Protein AF-A0A059WJD8-F1 (afdb_monomer_lite)

Sequence (248 aa):
MARFRFSLVVLVLVVGGIGLTWGYAYGSELRTDFDSRGTEISLDYTVGTNPTTCATTDTINVPPGTSVTYCYTVTNNTAMTLAMHTLTDSAEGPLFNDMRYALAPGTSFTYSTTTTLLTTTISTAQWDVLIPLTYQIFTDTCTTFPDVSTTGTPLNLSDDGSATVTLPFDFPFYDIETNLIRVNNNGTILLGDALTNVPAENTELPTAAFDHAILPFWDDLDDETGNVYIGTYTYTLAGGIPDSLFAP

Secondary structure (DSSP, 8-state):
-----EEEEEEEEEESSS--EEEEE----------TTSTTEEEEEEEES-SSS--S-S-----TTEEEEEEEEEEE-SSS-EEEEEEEETTTEEEEEEEEEEE-TT-EEEEEEEEEESS-----EEEEEE-------------S----TTTSEE----TT-EEEEEEEEEEEETTEEEEEEEEETTTEEEES---S---SS--PSS-TT-SSEE-TT-S---SSSEEEEEEEEEE--SS-S-GGGS--

pLDDT: mean 71.69, std 21.79, range [21.53, 97.38]

Structure (mmCIF, N/CA/C/O backbone):
data_AF-A0A059WJD8-F1
#
_entry.id   AF-A0A059WJD8-F1
#
loop_
_atom_site.group_PDB
_atom_site.id
_atom_site.type_symbol
_atom_site.label_atom_id
_atom_site.label_alt_id
_atom_site.label_comp_id
_atom_site.label_asym_id
_atom_site.label_entity_id
_atom_site.label_seq_id
_atom_site.pdbx_PDB_ins_code
_atom_site.Cartn_x
_atom_site.Cartn_y
_atom_site.Cartn_z
_atom_site.occupancy
_atom_site.B_iso_or_equiv
_atom_site.auth_seq_id
_atom_site.auth_comp_id
_atom_site.auth_asym_id
_atom_site.auth_atom_id
_atom_site.pdbx_PDB_model_num
ATOM 1 N N . MET A 1 1 ? -17.758 -4.828 -16.058 1.00 24.33 1 MET A N 1
ATOM 2 C CA . MET A 1 1 ? -16.665 -5.190 -16.987 1.00 24.33 1 MET A CA 1
ATOM 3 C C . MET A 1 1 ? -15.684 -4.024 -17.018 1.00 24.33 1 MET A C 1
ATOM 5 O O . MET A 1 1 ? -15.893 -3.076 -17.767 1.00 24.33 1 MET A O 1
ATOM 9 N N . ALA A 1 2 ? -14.700 -4.023 -16.118 1.00 22.69 2 ALA A N 1
ATOM 10 C CA . ALA A 1 2 ? -13.676 -2.983 -16.077 1.00 22.69 2 ALA A CA 1
ATOM 11 C C . ALA A 1 2 ? -12.666 -3.245 -17.205 1.00 22.69 2 ALA A C 1
ATOM 13 O O . ALA A 1 2 ? -12.166 -4.357 -17.352 1.00 22.69 2 ALA A O 1
ATOM 14 N N . ARG A 1 3 ? -12.432 -2.245 -18.058 1.00 24.31 3 ARG A N 1
ATOM 15 C CA . ARG A 1 3 ? -11.382 -2.281 -19.081 1.00 24.31 3 ARG A CA 1
ATOM 16 C C . ARG A 1 3 ? -10.163 -1.586 -18.489 1.00 24.31 3 ARG A C 1
ATOM 18 O O . ARG A 1 3 ? -10.179 -0.365 -18.375 1.00 24.31 3 ARG A O 1
ATOM 25 N N . PHE A 1 4 ? -9.140 -2.345 -18.119 1.00 31.25 4 PHE A N 1
ATOM 26 C CA . PHE A 1 4 ? -7.874 -1.785 -17.656 1.00 31.25 4 PHE A CA 1
ATOM 27 C C . PHE A 1 4 ? -6.996 -1.464 -18.871 1.00 31.25 4 PHE A C 1
ATOM 29 O O . PHE A 1 4 ? -6.817 -2.301 -19.757 1.00 31.25 4 PHE A O 1
ATOM 36 N N . ARG A 1 5 ? -6.518 -0.220 -18.957 1.00 31.56 5 ARG A N 1
ATOM 37 C CA . ARG A 1 5 ? -5.515 0.210 -19.937 1.00 31.56 5 ARG A CA 1
ATOM 38 C C . ARG A 1 5 ? -4.178 0.256 -19.213 1.00 31.56 5 ARG A C 1
ATOM 40 O O . ARG A 1 5 ? -4.075 0.956 -18.215 1.00 31.56 5 ARG A O 1
ATOM 47 N N . PHE A 1 6 ? -3.194 -0.473 -19.722 1.00 39.44 6 PHE A N 1
ATOM 48 C CA . PHE A 1 6 ? -1.825 -0.429 -19.222 1.00 39.44 6 PHE A CA 1
ATOM 49 C C . PHE A 1 6 ? -0.971 0.378 -20.200 1.00 39.44 6 PHE A C 1
ATOM 51 O O . PHE A 1 6 ? -1.097 0.217 -21.418 1.00 39.44 6 PHE A O 1
ATOM 58 N N . SER A 1 7 ? -0.115 1.242 -19.664 1.00 39.53 7 SER A N 1
ATOM 59 C CA . SER A 1 7 ? 0.867 1.998 -20.438 1.00 39.53 7 SER A CA 1
ATOM 60 C C . SER A 1 7 ? 2.251 1.414 -20.152 1.00 39.53 7 SER A C 1
ATOM 62 O O . SER A 1 7 ? 2.674 1.385 -19.000 1.00 39.53 7 SER A O 1
ATOM 64 N N . LEU A 1 8 ? 2.935 0.907 -21.184 1.00 46.75 8 LEU A N 1
ATOM 65 C CA . LEU A 1 8 ? 4.252 0.273 -21.065 1.00 46.75 8 LEU A CA 1
ATOM 66 C C . LEU A 1 8 ? 5.338 1.187 -21.646 1.00 46.75 8 LEU A C 1
ATOM 68 O O . LEU A 1 8 ? 5.199 1.691 -22.767 1.00 46.75 8 LEU A O 1
ATOM 72 N N . VAL A 1 9 ? 6.442 1.343 -20.913 1.00 48.38 9 VAL A N 1
ATOM 73 C CA . VAL A 1 9 ? 7.681 1.942 -21.427 1.00 48.38 9 VAL A CA 1
ATOM 74 C C . VAL A 1 9 ? 8.622 0.805 -21.817 1.00 48.38 9 VAL A C 1
ATOM 76 O O . VAL A 1 9 ? 8.991 -0.019 -20.983 1.00 48.38 9 VAL A O 1
ATOM 79 N N . VAL A 1 10 ? 8.993 0.735 -23.097 1.00 50.34 10 VAL A N 1
ATOM 80 C CA . VAL A 1 10 ? 9.950 -0.261 -23.591 1.00 50.34 10 VAL A CA 1
ATOM 81 C C . VAL A 1 10 ? 11.268 0.439 -23.874 1.00 50.34 10 VAL A C 1
ATOM 83 O O . VAL A 1 10 ? 11.329 1.378 -24.672 1.00 50.34 10 VAL A O 1
ATOM 86 N N . LEU A 1 11 ? 12.320 -0.047 -23.224 1.00 50.16 11 LEU A N 1
ATOM 87 C CA . LEU A 1 11 ? 13.690 0.365 -23.474 1.00 50.16 11 LEU A CA 1
ATOM 88 C C . LEU A 1 11 ? 14.375 -0.721 -24.305 1.00 50.16 11 LEU A C 1
ATOM 90 O O . LEU A 1 11 ? 14.270 -1.906 -23.995 1.00 50.16 11 LEU A O 1
ATOM 94 N N . VAL A 1 12 ? 15.072 -0.333 -25.368 1.00 49.56 12 VAL A N 1
ATOM 95 C CA . VAL A 1 12 ? 16.004 -1.239 -26.050 1.00 49.56 12 VAL A CA 1
ATOM 96 C C . VAL A 1 12 ? 17.350 -0.565 -26.110 1.00 49.56 12 VAL A C 1
ATOM 98 O O . VAL A 1 12 ? 17.487 0.532 -26.650 1.00 49.56 12 VAL A O 1
ATOM 101 N N . LEU A 1 13 ? 18.339 -1.250 -25.557 1.00 47.34 13 LEU A N 1
ATOM 102 C CA . LEU A 1 13 ? 19.733 -0.911 -25.723 1.00 47.34 13 LEU A CA 1
ATOM 103 C C . LEU A 1 13 ? 20.285 -1.753 -26.873 1.00 47.34 13 LEU A C 1
ATOM 105 O O . LEU A 1 13 ? 20.106 -2.968 -26.915 1.00 47.34 13 LEU A O 1
ATOM 109 N N . VAL A 1 14 ? 20.962 -1.115 -27.819 1.00 46.50 14 VAL A N 1
ATOM 110 C CA . VAL A 1 14 ? 21.735 -1.842 -28.828 1.00 46.50 14 VAL A CA 1
ATOM 111 C C . VAL A 1 14 ? 23.201 -1.594 -28.547 1.00 46.50 14 VAL A C 1
ATOM 113 O O . VAL A 1 14 ? 23.677 -0.503 -28.841 1.00 46.50 14 VAL A O 1
ATOM 116 N N . VAL A 1 15 ? 23.904 -2.601 -28.021 1.00 40.25 15 VAL A N 1
ATOM 117 C CA . VAL A 1 15 ? 25.369 -2.595 -27.899 1.00 40.25 15 VAL A CA 1
ATOM 118 C C . VAL A 1 15 ? 25.963 -3.276 -29.137 1.00 40.25 15 VAL A C 1
ATOM 120 O O . VAL A 1 15 ? 25.619 -4.406 -29.497 1.00 40.25 15 VAL A O 1
ATOM 123 N N . GLY A 1 16 ? 26.809 -2.563 -29.869 1.00 35.81 16 GLY A N 1
ATOM 124 C CA . GLY A 1 16 ? 27.314 -2.974 -31.172 1.00 35.81 16 GLY A CA 1
ATOM 125 C C . GLY A 1 16 ? 28.555 -3.860 -31.094 1.00 35.81 16 GLY A C 1
ATOM 126 O O . GLY A 1 16 ? 29.656 -3.384 -31.306 1.00 35.81 16 GLY A O 1
ATOM 127 N N . GLY A 1 17 ? 28.402 -5.177 -30.950 1.00 36.72 17 GLY A N 1
ATOM 128 C CA . GLY A 1 17 ? 29.530 -6.085 -31.220 1.00 36.72 17 GLY A CA 1
ATOM 129 C C . GLY A 1 17 ? 29.311 -7.547 -30.868 1.00 36.72 17 GLY A C 1
ATOM 130 O O . GLY A 1 17 ? 29.814 -8.423 -31.570 1.00 36.72 17 GLY A O 1
ATOM 131 N N . ILE A 1 18 ? 28.508 -7.827 -29.842 1.00 35.66 18 ILE A N 1
ATOM 132 C CA . ILE A 1 18 ? 28.172 -9.191 -29.413 1.00 35.66 18 ILE A CA 1
ATOM 133 C C . ILE A 1 18 ? 26.729 -9.273 -28.884 1.00 35.66 18 ILE A C 1
ATOM 135 O O . ILE A 1 18 ? 26.480 -9.719 -27.774 1.00 35.66 18 ILE A O 1
ATOM 139 N N . GLY A 1 19 ? 25.759 -8.897 -29.721 1.00 44.53 19 GLY A N 1
ATOM 140 C CA . GLY A 1 19 ? 24.342 -9.212 -29.503 1.00 44.53 19 GLY A CA 1
ATOM 141 C C . GLY A 1 19 ? 23.492 -8.076 -28.931 1.00 44.53 19 GLY A C 1
ATOM 142 O O . GLY A 1 19 ? 23.960 -7.214 -28.200 1.00 44.53 19 GLY A O 1
ATOM 143 N N . LEU A 1 20 ? 22.212 -8.096 -29.307 1.00 42.75 20 LEU A N 1
ATOM 144 C CA . LEU A 1 20 ? 21.168 -7.230 -28.763 1.00 42.75 20 LEU A CA 1
ATOM 145 C C . LEU A 1 20 ? 20.909 -7.629 -27.303 1.00 42.75 20 LEU A C 1
ATOM 147 O O . LEU A 1 20 ? 20.592 -8.793 -27.041 1.00 42.75 20 LEU A O 1
ATOM 151 N N . THR A 1 21 ? 21.029 -6.686 -26.371 1.00 49.19 21 THR A N 1
ATOM 152 C CA . THR A 1 21 ? 20.652 -6.861 -24.964 1.00 49.19 21 THR A CA 1
ATOM 153 C C . THR A 1 21 ? 19.318 -6.151 -24.719 1.00 49.19 21 THR A C 1
ATOM 155 O O . THR A 1 21 ? 19.137 -4.981 -25.037 1.00 49.19 21 THR A O 1
ATOM 158 N N . TRP A 1 22 ? 18.327 -6.886 -24.214 1.00 43.78 22 TRP A N 1
ATOM 159 C CA . TRP A 1 22 ? 16.943 -6.411 -24.100 1.00 43.78 22 TRP A CA 1
ATOM 160 C C . TRP A 1 22 ? 16.510 -6.373 -22.656 1.00 43.78 22 TRP A C 1
ATOM 162 O O . TRP A 1 22 ? 16.683 -7.389 -21.984 1.00 43.78 22 TRP A O 1
ATOM 172 N N . GLY A 1 23 ? 15.771 -5.339 -22.249 1.00 39.56 23 GLY A N 1
ATOM 173 C CA . GLY A 1 23 ? 14.873 -5.482 -21.107 1.00 39.56 23 GLY A CA 1
ATOM 174 C C . GLY A 1 23 ? 13.943 -4.328 -20.862 1.00 39.56 23 GLY A C 1
ATOM 175 O O . GLY A 1 23 ? 13.932 -3.310 -21.542 1.00 39.56 23 GLY A O 1
ATOM 176 N N . TYR A 1 24 ? 13.064 -4.592 -19.915 1.00 42.84 24 TYR A N 1
ATOM 177 C CA . TYR A 1 24 ? 11.770 -3.959 -19.842 1.00 42.84 24 TYR A CA 1
ATOM 178 C C . TYR A 1 24 ? 11.540 -3.385 -18.455 1.00 42.84 24 TYR A C 1
ATOM 180 O O . TYR A 1 24 ? 11.982 -3.917 -17.438 1.00 42.84 24 TYR A O 1
ATOM 188 N N . ALA A 1 25 ? 10.780 -2.303 -18.449 1.00 39.06 25 ALA A N 1
ATOM 189 C CA . ALA A 1 25 ? 10.243 -1.674 -17.269 1.00 39.06 25 ALA A CA 1
ATOM 190 C C . ALA A 1 25 ? 8.718 -1.740 -17.387 1.00 39.06 25 ALA A C 1
ATOM 192 O O . ALA A 1 25 ? 8.116 -0.967 -18.132 1.00 39.06 25 ALA A O 1
ATOM 193 N N . TYR A 1 26 ? 8.081 -2.685 -16.695 1.00 40.66 26 TYR A N 1
ATOM 194 C CA . TYR A 1 26 ? 6.635 -2.629 -16.494 1.00 40.66 26 TYR A CA 1
ATOM 195 C C . TYR A 1 26 ? 6.347 -1.920 -15.169 1.00 40.66 26 TYR A C 1
ATOM 197 O O . TYR A 1 26 ? 6.837 -2.321 -14.118 1.00 40.66 26 TYR A O 1
ATOM 205 N N . GLY A 1 27 ? 5.551 -0.853 -15.218 1.00 33.81 27 GLY A N 1
ATOM 206 C CA . GLY A 1 27 ? 4.842 -0.352 -14.045 1.00 33.81 27 GLY A CA 1
ATOM 207 C C . GLY A 1 27 ? 3.512 -1.080 -13.971 1.00 33.81 27 GLY A C 1
ATOM 208 O O . GLY A 1 27 ? 2.601 -0.776 -14.739 1.00 33.81 27 GLY A O 1
ATOM 209 N N . SER A 1 28 ? 3.411 -2.085 -13.107 1.00 35.00 28 SER A N 1
ATOM 210 C CA . SER A 1 28 ? 2.127 -2.679 -12.744 1.00 35.00 28 SER A CA 1
ATOM 211 C C . SER A 1 28 ? 1.803 -2.264 -11.320 1.00 35.00 28 SER A C 1
ATOM 213 O O . SER A 1 28 ? 2.138 -2.958 -10.363 1.00 35.00 28 SER A O 1
ATOM 215 N N . GLU A 1 29 ? 1.141 -1.127 -11.180 1.00 36.12 29 GLU A N 1
ATOM 216 C CA . GLU A 1 29 ? 0.441 -0.812 -9.947 1.00 36.12 29 GLU A CA 1
ATOM 217 C C . GLU A 1 29 ? -0.874 -1.599 -9.948 1.00 36.12 29 GLU A C 1
ATOM 219 O O . GLU A 1 29 ? -1.866 -1.191 -10.555 1.00 36.12 29 GLU A O 1
ATOM 224 N N . LEU A 1 30 ? -0.903 -2.730 -9.240 1.00 33.09 30 LEU A N 1
ATOM 225 C CA . LEU A 1 30 ? -2.134 -3.149 -8.572 1.00 33.09 30 LEU A CA 1
ATOM 226 C C . LEU A 1 30 ? -2.317 -2.221 -7.372 1.00 33.09 30 LEU A C 1
ATOM 228 O O . LEU A 1 30 ? -2.137 -2.619 -6.225 1.00 33.09 30 LEU A O 1
ATOM 232 N N . ARG A 1 31 ? -2.679 -0.964 -7.636 1.00 32.34 31 ARG A N 1
ATOM 233 C CA . ARG A 1 31 ? -3.302 -0.143 -6.610 1.00 32.34 31 ARG A CA 1
ATOM 234 C C . ARG A 1 31 ? -4.759 -0.559 -6.547 1.00 32.34 31 ARG A C 1
ATOM 236 O O . ARG A 1 31 ? -5.647 0.077 -7.110 1.00 32.34 31 ARG A O 1
ATOM 243 N N . THR A 1 32 ? -4.999 -1.687 -5.890 1.00 35.59 32 THR A N 1
ATOM 244 C CA . THR A 1 32 ? -6.275 -1.856 -5.214 1.00 35.59 32 THR A CA 1
ATOM 245 C C . THR A 1 32 ? -6.242 -0.824 -4.097 1.00 35.59 32 THR A C 1
ATOM 247 O O . THR A 1 32 ? -5.671 -1.073 -3.037 1.00 35.59 32 THR A O 1
ATOM 250 N N . ASP A 1 33 ? -6.776 0.376 -4.355 1.00 32.78 33 ASP A N 1
ATOM 251 C CA . ASP A 1 33 ? -7.356 1.162 -3.270 1.00 32.78 33 ASP A CA 1
ATOM 252 C C . ASP A 1 33 ? -8.303 0.170 -2.587 1.00 32.78 33 ASP A C 1
ATOM 254 O O . ASP A 1 33 ? -9.344 -0.187 -3.147 1.00 32.78 33 ASP A O 1
ATOM 258 N N . PHE A 1 34 ? -7.867 -0.389 -1.456 1.00 42.09 34 PHE A N 1
ATOM 259 C CA . PHE A 1 34 ? -8.660 -1.289 -0.636 1.00 42.09 34 PHE A CA 1
ATOM 260 C C . PHE A 1 34 ? -9.745 -0.419 -0.004 1.00 42.09 34 PHE A C 1
ATOM 262 O O . PHE A 1 34 ? -9.689 -0.048 1.164 1.00 42.09 34 PHE A O 1
ATOM 269 N N . ASP A 1 35 ? -10.720 -0.014 -0.817 1.00 36.62 35 ASP A N 1
ATOM 270 C CA . ASP A 1 35 ? -11.940 0.579 -0.320 1.00 36.62 35 ASP A CA 1
ATOM 271 C C . ASP A 1 35 ? -12.566 -0.484 0.578 1.00 36.62 35 ASP A C 1
ATOM 273 O O . ASP A 1 35 ? -12.977 -1.552 0.123 1.00 36.62 35 ASP A O 1
ATOM 277 N N . SER A 1 36 ? -12.633 -0.176 1.871 1.00 39.06 36 SER A N 1
ATOM 278 C CA . SER A 1 36 ? -13.325 -0.944 2.912 1.00 39.06 36 SER A CA 1
ATOM 279 C C . SER A 1 36 ? -14.812 -1.217 2.607 1.00 39.06 36 SER A C 1
ATOM 281 O O . SER A 1 36 ? -15.513 -1.826 3.415 1.00 39.06 36 SER A O 1
ATOM 283 N N . ARG A 1 37 ? -15.309 -0.784 1.439 1.00 38.38 37 ARG A N 1
ATOM 284 C CA . ARG A 1 37 ? -16.644 -1.041 0.887 1.00 38.38 37 ARG A CA 1
ATOM 285 C C . ARG A 1 37 ? -16.658 -2.010 -0.309 1.00 38.38 37 ARG A C 1
ATOM 287 O O . ARG A 1 37 ? -17.736 -2.273 -0.843 1.00 38.38 37 ARG A O 1
ATOM 294 N N . GLY A 1 38 ? -15.504 -2.530 -0.738 1.00 41.94 38 GLY A N 1
ATOM 295 C CA . GLY A 1 38 ? -15.346 -3.494 -1.833 1.00 41.94 38 GLY A CA 1
ATOM 296 C C . GLY A 1 38 ? -15.377 -4.957 -1.376 1.00 41.94 38 GLY A C 1
ATOM 297 O O . GLY A 1 38 ? -15.003 -5.288 -0.260 1.00 41.94 38 GLY A O 1
ATOM 298 N N . THR A 1 39 ? -15.794 -5.864 -2.260 1.00 51.09 39 THR A N 1
ATOM 299 C CA . THR A 1 39 ? -15.966 -7.316 -2.029 1.00 51.09 39 THR A CA 1
ATOM 300 C C . THR A 1 39 ? -14.685 -8.102 -1.690 1.00 51.09 39 THR A C 1
ATOM 302 O O . THR A 1 39 ? -14.748 -9.316 -1.532 1.00 51.09 39 THR A O 1
ATOM 305 N N . GLU A 1 40 ? -13.529 -7.448 -1.586 1.00 66.31 40 GLU A N 1
ATOM 306 C CA . GLU A 1 40 ? -12.203 -8.077 -1.466 1.00 66.31 40 GLU A CA 1
ATOM 307 C C . GLU A 1 40 ? -11.757 -8.267 -0.007 1.00 66.31 40 GLU A C 1
ATOM 309 O O . GLU A 1 40 ? -11.183 -9.297 0.349 1.00 66.31 40 GLU A O 1
ATOM 314 N N . ILE A 1 41 ? -12.100 -7.329 0.875 1.00 75.88 41 ILE A N 1
ATOM 315 C CA . ILE A 1 41 ? -11.969 -7.461 2.330 1.00 75.88 41 ILE A CA 1
ATOM 316 C C . ILE A 1 41 ? -13.246 -6.950 2.982 1.00 75.88 41 ILE A C 1
ATOM 318 O O . ILE A 1 41 ? -13.900 -6.055 2.459 1.00 75.88 41 ILE A O 1
ATOM 322 N N . SER A 1 42 ? -13.612 -7.496 4.135 1.00 85.38 42 SER A N 1
ATOM 323 C CA . SER A 1 42 ? -14.743 -6.973 4.904 1.00 85.38 42 SER A CA 1
ATOM 324 C C . SER A 1 42 ? -14.332 -6.689 6.335 1.00 85.38 42 SER A C 1
ATOM 326 O O . SER A 1 42 ? -13.705 -7.535 6.975 1.00 85.38 42 SER A O 1
ATOM 328 N N . LEU A 1 43 ? -14.719 -5.518 6.832 1.00 88.81 43 LEU A N 1
ATOM 329 C CA . LEU A 1 43 ? -14.521 -5.104 8.212 1.00 88.81 43 LEU A CA 1
ATOM 330 C C . LEU A 1 43 ? -15.864 -5.126 8.944 1.00 88.81 43 LEU A C 1
ATOM 332 O O . LEU A 1 43 ? -16.774 -4.378 8.592 1.00 88.81 43 LEU A O 1
ATOM 336 N N . ASP A 1 44 ? -15.968 -5.968 9.968 1.00 91.12 44 ASP A N 1
ATOM 337 C CA . ASP A 1 44 ? -17.045 -5.907 10.952 1.00 91.12 44 ASP A CA 1
ATOM 338 C C . ASP A 1 44 ? -16.566 -5.105 12.166 1.00 91.12 44 ASP A C 1
ATOM 340 O O . ASP A 1 44 ? -15.540 -5.433 12.774 1.00 91.12 44 ASP A O 1
ATOM 344 N N . TYR A 1 45 ? -17.280 -4.023 12.479 1.00 92.38 45 TYR A N 1
ATOM 345 C CA . TYR A 1 45 ? -16.914 -3.069 13.521 1.00 92.38 45 TYR A CA 1
ATOM 346 C C . TYR A 1 45 ? -18.047 -2.924 14.535 1.00 92.38 45 TYR A C 1
ATOM 348 O O . TYR A 1 45 ? -19.130 -2.438 14.210 1.00 92.38 45 TYR A O 1
ATOM 356 N N . THR A 1 46 ? -17.798 -3.361 15.769 1.00 96.75 46 THR A N 1
ATOM 357 C CA . THR A 1 46 ? -18.822 -3.436 16.816 1.00 96.75 46 THR A CA 1
ATOM 358 C C . THR A 1 46 ? -18.366 -2.791 18.115 1.00 96.75 46 THR A C 1
ATOM 360 O O . THR A 1 46 ? -17.175 -2.672 18.410 1.00 96.75 46 THR A O 1
ATOM 363 N N . VAL A 1 47 ? -19.344 -2.390 18.925 1.00 97.25 47 VAL A N 1
ATOM 364 C CA . VAL A 1 47 ? -19.146 -1.788 20.240 1.00 97.25 47 VAL A CA 1
ATOM 365 C C . VAL A 1 47 ? -20.048 -2.454 21.276 1.00 97.25 47 VAL A C 1
ATOM 367 O O . VAL A 1 47 ? -21.230 -2.712 21.041 1.00 97.25 47 VAL A O 1
ATOM 370 N N . GLY A 1 48 ? -19.484 -2.734 22.450 1.00 97.38 48 GLY A N 1
ATOM 371 C CA . GLY A 1 48 ? -20.186 -3.322 23.588 1.00 97.38 48 GLY A CA 1
ATOM 372 C C . GLY A 1 48 ? -19.537 -2.969 24.919 1.00 97.38 48 GLY A C 1
ATOM 373 O O . GLY A 1 48 ? -18.710 -2.071 25.003 1.00 97.38 48 GLY A O 1
ATOM 374 N N . THR A 1 49 ? -19.914 -3.680 25.979 1.00 96.94 49 THR A N 1
ATOM 375 C CA . THR A 1 49 ? -19.361 -3.489 27.336 1.00 96.94 49 THR A CA 1
ATOM 376 C C . THR A 1 49 ? -18.633 -4.723 27.872 1.00 96.94 49 THR A C 1
ATOM 378 O O . THR A 1 49 ? -18.134 -4.699 28.996 1.00 96.94 49 THR A O 1
ATOM 381 N N . ASN A 1 50 ? -18.574 -5.814 27.097 1.00 96.38 50 ASN A N 1
ATOM 382 C CA . ASN A 1 50 ? -17.831 -7.013 27.468 1.00 96.38 50 ASN A CA 1
ATOM 383 C C . ASN A 1 50 ? -16.420 -6.973 26.848 1.00 96.38 50 ASN A C 1
ATOM 385 O O . ASN A 1 50 ? -16.314 -7.011 25.624 1.00 96.38 50 ASN A O 1
ATOM 389 N N . PRO A 1 51 ? -15.346 -6.968 27.658 1.00 94.38 51 PRO A N 1
ATOM 390 C CA . PRO A 1 51 ? -13.980 -6.897 27.149 1.00 94.38 51 PRO A CA 1
ATOM 391 C C . PRO A 1 51 ? -13.446 -8.214 26.571 1.00 94.38 51 PRO A C 1
ATOM 393 O O . PRO A 1 51 ? -12.369 -8.214 25.985 1.00 94.38 51 PRO A O 1
ATOM 396 N N . THR A 1 52 ? -14.134 -9.347 26.759 1.00 93.06 52 THR A N 1
ATOM 397 C CA . THR A 1 52 ? -13.643 -10.669 26.319 1.00 93.06 52 THR A CA 1
ATOM 398 C C . THR A 1 52 ? -14.406 -11.253 25.140 1.00 93.06 52 THR A C 1
ATOM 400 O O . THR A 1 52 ? -13.964 -12.241 24.556 1.00 93.06 52 THR A O 1
ATOM 403 N N . THR A 1 53 ? -15.547 -10.669 24.778 1.00 94.06 53 THR A N 1
ATOM 404 C CA . THR A 1 53 ? -16.364 -11.129 23.653 1.00 94.06 53 THR A CA 1
ATOM 405 C C . THR A 1 53 ? -16.847 -9.937 22.856 1.00 94.06 53 THR A C 1
ATOM 407 O O . THR A 1 53 ? -17.482 -9.045 23.422 1.00 94.06 53 THR A O 1
ATOM 410 N N . CYS A 1 54 ? -16.616 -9.961 21.547 1.00 96.69 54 CYS A N 1
ATOM 411 C CA . CYS A 1 54 ? -17.126 -8.926 20.666 1.00 96.69 54 CYS A CA 1
ATOM 412 C C . CYS A 1 54 ? -18.649 -8.863 20.699 1.00 96.69 54 CYS A C 1
ATOM 414 O O . CYS A 1 54 ? -19.338 -9.884 20.783 1.00 96.69 54 CYS A O 1
ATOM 416 N N . ALA A 1 55 ? -19.157 -7.637 20.672 1.00 95.81 55 ALA A N 1
ATOM 417 C CA . ALA A 1 55 ? -20.578 -7.395 20.555 1.00 95.81 55 ALA A CA 1
ATOM 418 C C . ALA A 1 55 ? -21.058 -7.703 19.132 1.00 95.81 55 ALA A C 1
ATOM 420 O O . ALA A 1 55 ? -20.271 -7.935 18.222 1.00 95.81 55 ALA A O 1
ATOM 421 N N . THR A 1 56 ? -22.373 -7.674 18.950 1.00 95.12 56 THR A N 1
ATOM 422 C CA . THR A 1 56 ? -23.021 -7.721 17.631 1.00 95.12 56 THR A CA 1
ATOM 423 C C . THR A 1 56 ? -23.677 -6.388 17.268 1.00 95.12 56 THR A C 1
ATOM 425 O O . THR A 1 56 ? -24.393 -6.293 16.276 1.00 95.12 56 THR A O 1
ATOM 428 N N . THR A 1 57 ? -23.497 -5.372 18.112 1.00 92.31 57 THR A N 1
ATOM 429 C CA . THR A 1 57 ? -24.071 -4.033 17.972 1.00 92.31 57 THR A CA 1
ATOM 430 C C . THR A 1 57 ? -23.018 -3.054 17.482 1.00 92.31 57 THR A C 1
ATOM 432 O O . THR A 1 57 ? -21.888 -3.084 17.955 1.00 92.31 57 THR A O 1
ATOM 435 N N . ASP A 1 58 ? -23.407 -2.137 16.607 1.00 90.56 58 ASP A N 1
ATOM 436 C CA . ASP A 1 58 ? -22.602 -0.988 16.166 1.00 90.56 58 ASP A CA 1
ATOM 437 C C . ASP A 1 58 ? -22.903 0.288 16.980 1.00 90.56 58 ASP A C 1
ATOM 439 O O . ASP A 1 58 ? -22.207 1.294 16.875 1.00 90.56 58 ASP A O 1
ATOM 443 N N . THR A 1 59 ? -23.936 0.240 17.828 1.00 92.62 59 THR A N 1
ATOM 444 C CA . THR A 1 59 ? -24.400 1.355 18.652 1.00 92.62 59 THR A CA 1
ATOM 445 C C . THR A 1 59 ? -24.832 0.853 20.025 1.00 92.62 59 THR A C 1
ATOM 447 O O . THR A 1 59 ? -25.624 -0.084 20.138 1.00 92.62 59 THR A O 1
ATOM 450 N N . ILE A 1 60 ? -24.378 1.524 21.084 1.00 93.69 60 ILE A N 1
ATOM 451 C CA . ILE A 1 60 ? -24.828 1.286 22.461 1.00 93.69 60 ILE A CA 1
ATOM 452 C C . ILE A 1 60 ? -25.151 2.608 23.161 1.00 93.69 60 ILE A C 1
ATOM 454 O O . ILE A 1 60 ? -24.586 3.651 22.841 1.00 93.69 60 ILE A O 1
ATOM 458 N N . ASN A 1 61 ? -26.047 2.560 24.148 1.00 96.88 61 ASN A N 1
ATOM 459 C CA . ASN A 1 61 ? -26.331 3.685 25.036 1.00 96.88 61 ASN A CA 1
ATOM 460 C C . ASN A 1 61 ? -25.956 3.302 26.471 1.00 96.88 61 ASN A C 1
ATOM 462 O O . ASN A 1 61 ? -26.530 2.368 27.032 1.00 96.88 61 ASN A O 1
ATOM 466 N N . VAL A 1 62 ? -24.995 4.016 27.054 1.00 95.31 62 VAL A N 1
ATOM 467 C CA . VAL A 1 62 ? -24.433 3.731 28.381 1.00 95.31 62 VAL A CA 1
ATOM 468 C C . VAL A 1 62 ? -24.208 5.030 29.168 1.00 95.31 62 VAL A C 1
ATOM 470 O O . VAL A 1 62 ? -24.022 6.083 28.555 1.00 95.31 62 VAL A O 1
ATOM 473 N N . PRO A 1 63 ? -24.224 5.004 30.515 1.00 95.94 63 PRO A N 1
ATOM 474 C CA . PRO A 1 63 ? -23.907 6.184 31.319 1.00 95.94 63 PRO A CA 1
ATOM 475 C C . PRO A 1 63 ? -22.482 6.714 31.060 1.00 95.94 63 PRO A C 1
ATOM 477 O O . PRO A 1 63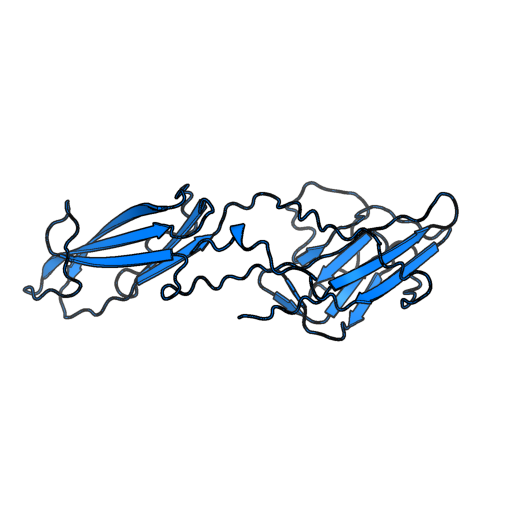 ? -21.577 5.912 30.812 1.00 95.94 63 PRO A O 1
ATOM 480 N N . PRO A 1 64 ? -22.238 8.031 31.192 1.00 95.62 64 PRO A N 1
ATOM 481 C CA . PRO A 1 64 ? -20.887 8.591 31.172 1.00 95.62 64 PRO A CA 1
ATOM 482 C C . PRO A 1 64 ? -19.960 7.908 32.183 1.00 95.62 64 PRO A C 1
ATOM 484 O O . PRO A 1 64 ? -20.352 7.658 33.323 1.00 95.62 64 PRO A O 1
ATOM 487 N N . GLY A 1 65 ? -18.726 7.629 31.773 1.00 94.12 65 GLY A N 1
ATOM 488 C CA . GLY A 1 65 ? -17.747 6.895 32.575 1.00 94.12 65 GLY A CA 1
ATOM 489 C C . GLY A 1 65 ? -17.845 5.374 32.444 1.00 94.12 65 GLY A C 1
ATOM 490 O O . GLY A 1 65 ? -17.126 4.666 33.145 1.00 94.12 65 GLY A O 1
ATOM 491 N N . THR A 1 66 ? -18.701 4.855 31.558 1.00 96.06 66 THR A N 1
ATOM 492 C CA . THR A 1 66 ? -18.756 3.416 31.269 1.00 96.06 66 THR A CA 1
ATOM 493 C C . THR A 1 66 ? -17.575 3.003 30.394 1.00 96.06 66 THR A C 1
ATOM 495 O O . THR A 1 66 ? -17.265 3.669 29.403 1.00 96.06 66 THR A O 1
ATOM 498 N N . SER A 1 67 ? -16.937 1.884 30.744 1.00 96.38 67 SER A N 1
ATOM 499 C CA . SER A 1 67 ? -15.958 1.233 29.876 1.00 96.38 67 SER A CA 1
ATOM 500 C C . SER A 1 67 ? -16.665 0.519 28.726 1.00 96.38 67 SER A C 1
ATOM 502 O O . SER A 1 67 ? -17.544 -0.316 28.948 1.00 96.38 67 SER A O 1
ATOM 504 N N . VAL A 1 68 ? -16.280 0.864 27.504 1.00 96.94 68 VAL A N 1
ATOM 505 C CA . VAL A 1 68 ? -16.785 0.286 26.261 1.00 96.94 68 VAL A CA 1
ATOM 506 C C . VAL A 1 68 ? -15.652 -0.428 25.545 1.00 96.94 68 VAL A C 1
ATOM 508 O O . VAL A 1 68 ? -14.503 0.011 25.588 1.00 96.94 68 VAL A O 1
ATOM 511 N N . THR A 1 69 ? -15.979 -1.529 24.890 1.00 97.31 69 THR A N 1
ATOM 512 C CA . THR A 1 69 ? -15.048 -2.336 24.112 1.00 97.31 69 THR A CA 1
ATOM 513 C C . THR A 1 69 ? -15.415 -2.224 22.646 1.00 97.31 69 THR A C 1
ATOM 515 O O . THR A 1 69 ? -16.549 -2.525 22.269 1.00 97.31 69 THR A O 1
ATOM 518 N N . TYR A 1 70 ? -14.443 -1.810 21.843 1.00 96.75 70 TYR A N 1
ATOM 519 C CA . TYR A 1 70 ? -14.503 -1.802 20.391 1.00 96.75 70 TYR A CA 1
ATOM 520 C C . TYR A 1 70 ? -13.869 -3.078 19.850 1.00 96.75 70 TYR A C 1
ATOM 522 O O . TYR A 1 70 ? -12.782 -3.459 20.292 1.00 96.75 70 TYR A O 1
ATOM 530 N N . CYS A 1 71 ? -14.533 -3.721 18.896 1.00 97.06 71 CYS A N 1
ATOM 531 C CA . CYS A 1 71 ? -14.036 -4.893 18.193 1.00 97.06 71 CYS A CA 1
ATOM 532 C C . CYS A 1 71 ? -13.975 -4.630 16.695 1.00 97.06 71 CYS A C 1
ATOM 534 O O . CYS A 1 71 ? -14.965 -4.231 16.092 1.00 97.06 71 CYS A O 1
ATOM 536 N N . TYR A 1 72 ? -12.825 -4.935 16.108 1.00 96.00 72 TYR A N 1
ATOM 537 C CA . TYR A 1 72 ? -12.521 -4.759 14.697 1.00 96.00 72 TYR A CA 1
ATOM 538 C C . TYR A 1 72 ? -12.191 -6.139 14.131 1.00 96.00 72 TYR A C 1
ATOM 540 O O . TYR A 1 72 ? -11.165 -6.718 14.493 1.00 96.00 72 TYR A O 1
ATOM 548 N N . THR A 1 73 ? -13.060 -6.692 13.287 1.00 95.44 73 THR A N 1
ATOM 549 C CA . THR A 1 73 ? -12.862 -8.008 12.670 1.00 95.44 73 THR A CA 1
ATOM 550 C C . THR A 1 73 ? -12.698 -7.853 11.169 1.00 95.44 73 THR A C 1
ATOM 552 O O . THR A 1 73 ? -13.666 -7.605 10.454 1.00 95.44 73 THR A O 1
ATOM 555 N N . VAL A 1 74 ? -11.470 -8.022 10.686 1.00 93.94 74 VAL A N 1
ATOM 556 C CA . VAL A 1 74 ? -11.174 -8.058 9.253 1.00 93.94 74 VAL A CA 1
ATOM 557 C C . VAL A 1 74 ? -11.330 -9.485 8.739 1.00 93.94 74 VAL A C 1
ATOM 559 O O . VAL A 1 74 ? -10.883 -10.433 9.381 1.00 93.94 74 VAL A O 1
ATOM 562 N N . THR A 1 75 ? -11.956 -9.650 7.578 1.00 92.62 75 THR A N 1
ATOM 563 C CA . THR A 1 75 ? -12.034 -10.925 6.855 1.00 92.62 75 THR A CA 1
ATOM 564 C C . THR A 1 75 ? -11.405 -10.765 5.485 1.00 92.62 75 THR A C 1
ATOM 566 O O . THR A 1 75 ? -11.717 -9.823 4.754 1.00 92.62 75 THR A O 1
ATOM 569 N N . ASN A 1 76 ? -10.511 -11.692 5.152 1.00 89.31 76 ASN A N 1
ATOM 570 C CA . ASN A 1 76 ? -9.890 -11.758 3.843 1.00 89.31 76 ASN A CA 1
ATOM 571 C C . ASN A 1 76 ? -10.811 -12.511 2.876 1.00 89.31 76 ASN A C 1
ATOM 573 O O . ASN A 1 76 ? -10.875 -13.738 2.922 1.00 89.31 76 ASN A O 1
ATOM 577 N N . ASN A 1 77 ? -11.499 -11.783 1.997 1.00 81.50 77 ASN A N 1
ATOM 578 C CA . ASN A 1 77 ? -12.343 -12.372 0.954 1.00 81.50 77 ASN A CA 1
ATOM 579 C C . ASN A 1 77 ? -11.583 -12.537 -0.375 1.00 81.50 77 ASN A C 1
ATOM 581 O O . ASN A 1 77 ? -12.169 -12.936 -1.379 1.00 81.50 77 ASN A O 1
ATOM 585 N N . THR A 1 78 ? -10.276 -12.254 -0.392 1.00 75.88 78 THR A N 1
ATOM 586 C CA . THR A 1 78 ? -9.415 -12.453 -1.560 1.00 75.88 78 THR A CA 1
ATOM 587 C C . THR A 1 78 ? -8.906 -13.894 -1.645 1.00 75.88 78 THR A C 1
ATOM 589 O O . THR A 1 78 ? -8.944 -14.657 -0.679 1.00 75.88 78 THR A O 1
ATOM 592 N N . ALA A 1 79 ? -8.354 -14.258 -2.804 1.00 75.56 79 ALA A N 1
ATOM 593 C CA . ALA A 1 79 ? -7.668 -15.533 -3.012 1.00 75.56 79 ALA A CA 1
ATOM 594 C C . ALA A 1 79 ? -6.201 -15.539 -2.528 1.00 75.56 79 ALA A C 1
ATOM 596 O O . ALA A 1 79 ? -5.537 -16.575 -2.606 1.00 75.56 79 ALA A O 1
ATOM 597 N N . MET A 1 80 ? -5.673 -14.408 -2.045 1.00 72.44 80 MET A N 1
ATOM 598 C CA . MET A 1 80 ? -4.273 -14.261 -1.632 1.00 72.44 80 MET A CA 1
ATOM 599 C C . MET A 1 80 ? -4.151 -14.103 -0.117 1.00 72.44 80 MET A C 1
ATOM 601 O O . MET A 1 80 ? -5.049 -13.589 0.537 1.00 72.44 80 MET A O 1
ATOM 605 N N . THR A 1 81 ? -3.025 -14.517 0.463 1.00 77.38 81 THR A N 1
ATOM 606 C CA . THR A 1 81 ? -2.722 -14.216 1.871 1.00 77.38 81 THR A CA 1
ATOM 607 C C . THR A 1 81 ? -2.322 -12.748 2.008 1.00 77.38 81 THR A C 1
ATOM 609 O O . THR A 1 81 ? -1.399 -12.305 1.328 1.00 77.38 81 THR A O 1
ATOM 612 N N . LEU A 1 82 ? -2.972 -12.012 2.909 1.00 80.31 82 LEU A N 1
ATOM 613 C CA . LEU A 1 82 ? -2.607 -10.637 3.278 1.00 80.31 82 LEU A CA 1
ATOM 614 C C . LEU A 1 82 ? -1.549 -10.693 4.389 1.00 80.31 82 LEU A C 1
ATOM 616 O O . LEU A 1 82 ? -1.620 -11.588 5.229 1.00 80.31 82 LEU A O 1
ATOM 620 N N . ALA A 1 83 ? -0.546 -9.810 4.374 1.00 77.94 83 ALA A N 1
ATOM 621 C CA . ALA A 1 83 ? 0.616 -9.929 5.267 1.00 77.94 83 ALA A CA 1
ATOM 622 C C . ALA A 1 83 ? 0.869 -8.721 6.168 1.00 77.94 83 ALA A C 1
ATOM 624 O O . ALA A 1 83 ? 1.440 -8.894 7.247 1.00 77.94 83 ALA A O 1
ATOM 625 N N . MET A 1 84 ? 0.505 -7.519 5.726 1.00 77.31 84 MET A N 1
ATOM 626 C CA . MET A 1 84 ? 0.656 -6.293 6.508 1.00 77.31 84 MET A CA 1
ATOM 627 C C . MET A 1 84 ? -0.714 -5.693 6.765 1.00 77.31 84 MET A C 1
ATOM 629 O O . MET A 1 84 ? -1.561 -5.691 5.873 1.00 77.31 84 MET A O 1
ATOM 633 N N . HIS A 1 85 ? -0.914 -5.180 7.973 1.00 84.62 85 HIS A N 1
ATOM 634 C CA . HIS A 1 85 ? -2.182 -4.622 8.410 1.00 84.62 85 HIS A CA 1
ATOM 635 C C . HIS A 1 85 ? -1.954 -3.321 9.181 1.00 84.62 85 HIS A C 1
ATOM 637 O O . HIS A 1 85 ? -1.146 -3.289 10.110 1.00 84.62 85 HIS A O 1
ATOM 643 N N . THR A 1 86 ? -2.722 -2.288 8.853 1.00 84.25 86 THR A N 1
ATOM 644 C CA . THR A 1 86 ? -2.755 -1.010 9.575 1.00 84.25 86 THR A CA 1
ATOM 645 C C . THR A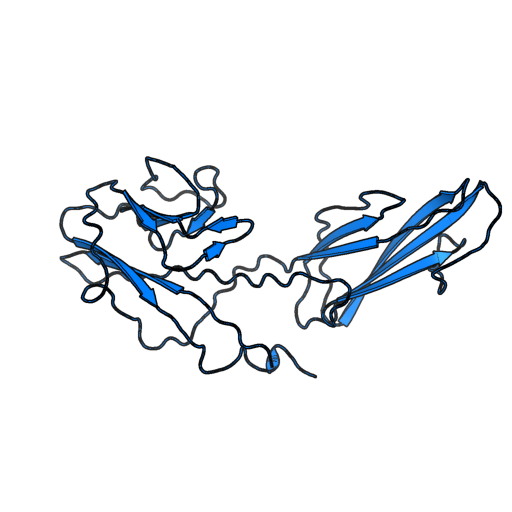 1 86 ? -4.193 -0.722 9.982 1.00 84.25 86 THR A C 1
ATOM 647 O O . THR A 1 86 ? -5.106 -0.890 9.182 1.00 84.25 86 THR A O 1
ATOM 650 N N . LEU A 1 87 ? -4.408 -0.332 11.239 1.00 90.56 87 LEU A N 1
ATOM 651 C CA . LEU A 1 87 ? -5.733 -0.040 11.783 1.00 90.56 87 LEU A CA 1
ATOM 652 C C . LEU A 1 87 ? -5.728 1.318 12.474 1.00 90.56 87 LEU A C 1
ATOM 654 O O . LEU A 1 87 ? -4.930 1.576 13.382 1.00 90.56 87 LEU A O 1
ATOM 658 N N . THR A 1 88 ? -6.674 2.158 12.073 1.00 88.25 88 THR A N 1
ATOM 659 C CA . THR A 1 88 ? -6.921 3.470 12.668 1.00 88.25 88 THR A CA 1
ATOM 660 C C . THR A 1 88 ? -8.394 3.627 13.027 1.00 88.25 88 THR A C 1
ATOM 662 O O . THR A 1 88 ? -9.268 3.054 12.377 1.00 88.25 88 THR A O 1
ATOM 665 N N . ASP A 1 89 ? -8.665 4.404 14.073 1.00 91.19 89 ASP A N 1
ATOM 666 C CA . ASP A 1 89 ? -10.014 4.758 14.504 1.00 91.19 89 ASP A CA 1
ATOM 667 C C . ASP A 1 89 ? -10.110 6.262 14.792 1.00 91.19 89 ASP A C 1
ATOM 669 O O . ASP A 1 89 ? -9.198 6.854 15.369 1.00 91.19 89 ASP A O 1
ATOM 673 N N . SER A 1 90 ? -11.212 6.908 14.410 1.00 85.69 90 SER A N 1
ATOM 674 C CA . SER A 1 90 ? -11.377 8.357 14.597 1.00 85.69 90 SER A CA 1
ATOM 675 C C . SER A 1 90 ? -11.481 8.795 16.063 1.00 85.69 90 SER A C 1
ATOM 677 O O . SER A 1 90 ? -11.232 9.963 16.360 1.00 85.69 90 SER A O 1
ATOM 679 N N . ALA A 1 91 ? -11.890 7.899 16.967 1.00 87.38 91 ALA A N 1
ATOM 680 C CA . ALA A 1 91 ? -12.024 8.166 18.397 1.00 87.38 91 ALA A CA 1
ATOM 681 C C . ALA A 1 91 ? -10.805 7.691 19.204 1.00 87.38 91 ALA A C 1
ATOM 683 O O . ALA A 1 91 ? -10.443 8.347 20.180 1.00 87.38 91 ALA A O 1
ATOM 684 N N . GLU A 1 92 ? -10.158 6.596 18.790 1.00 90.62 92 GLU A N 1
ATOM 685 C CA . GLU A 1 92 ? -8.998 6.024 19.500 1.00 90.62 92 GLU A CA 1
ATOM 686 C C . GLU A 1 92 ? -7.641 6.446 18.905 1.00 90.62 92 GLU A C 1
ATOM 688 O O . GLU A 1 92 ? -6.609 6.350 19.570 1.00 90.62 92 GLU A O 1
ATOM 693 N N . GLY A 1 93 ? -7.621 6.942 17.666 1.00 89.00 93 GLY A N 1
ATOM 694 C CA . GLY A 1 93 ? -6.400 7.224 16.916 1.00 89.00 93 GLY A CA 1
ATOM 695 C C . GLY A 1 93 ? -5.796 5.967 16.266 1.00 89.00 93 GLY A C 1
ATOM 696 O O . GLY A 1 93 ? -6.514 5.010 15.963 1.00 89.00 93 GLY A O 1
ATOM 697 N N . PRO A 1 94 ? -4.480 5.954 15.985 1.00 89.62 94 PRO A N 1
ATOM 698 C CA . PRO A 1 94 ? -3.818 4.787 15.410 1.00 89.62 94 PRO A CA 1
ATOM 699 C C . PRO A 1 94 ? -3.722 3.649 16.435 1.00 89.62 94 PRO A C 1
ATOM 701 O O . PRO A 1 94 ? -3.170 3.832 17.519 1.00 89.62 94 PRO A O 1
ATOM 704 N N . LEU A 1 95 ? -4.220 2.463 16.075 1.00 94.56 95 LEU A N 1
ATOM 705 C CA . LEU A 1 95 ? -4.191 1.275 16.936 1.00 94.56 95 LEU A CA 1
ATOM 706 C C . LEU A 1 95 ? -2.952 0.419 16.666 1.00 94.56 95 LEU A C 1
ATOM 708 O O . LEU A 1 95 ? -2.266 -0.004 17.596 1.00 94.56 95 LEU A O 1
ATOM 712 N N . PHE A 1 96 ? -2.633 0.201 15.392 1.00 92.94 96 PHE A N 1
ATOM 713 C CA . PHE A 1 96 ? -1.359 -0.369 14.963 1.00 92.94 96 PHE A CA 1
ATOM 714 C C . PHE A 1 96 ? -1.044 0.039 13.527 1.00 92.94 96 PHE A C 1
ATOM 716 O O . PHE A 1 96 ? -1.940 0.312 12.730 1.00 92.94 96 PHE A O 1
ATOM 723 N N . ASN A 1 97 ? 0.247 0.042 13.210 1.00 84.62 97 ASN A N 1
ATOM 724 C CA . ASN A 1 97 ? 0.762 0.312 11.878 1.00 84.62 97 ASN A CA 1
ATOM 725 C C . ASN A 1 97 ? 1.670 -0.837 11.443 1.00 84.62 97 ASN A C 1
ATOM 727 O O . ASN A 1 97 ? 2.480 -1.304 12.249 1.00 84.62 97 ASN A O 1
ATOM 731 N N . ASP A 1 98 ? 1.538 -1.268 10.190 1.00 80.50 98 ASP A N 1
ATOM 732 C CA . ASP A 1 98 ? 2.402 -2.270 9.561 1.00 80.50 98 ASP A CA 1
ATOM 733 C C . ASP A 1 98 ? 2.525 -3.575 10.369 1.00 80.50 98 ASP A C 1
ATOM 735 O O . ASP A 1 98 ? 3.579 -4.220 10.429 1.00 80.50 98 ASP A O 1
ATOM 739 N N . MET A 1 99 ? 1.429 -3.996 11.007 1.00 85.94 99 MET A N 1
ATOM 740 C CA . MET A 1 99 ? 1.395 -5.246 11.751 1.00 85.94 99 MET A CA 1
ATOM 741 C C . MET A 1 99 ? 1.562 -6.416 10.780 1.00 85.94 99 MET A C 1
ATOM 743 O O . MET A 1 99 ? 0.708 -6.662 9.928 1.00 85.94 99 MET A O 1
ATOM 747 N N . ARG A 1 100 ? 2.642 -7.181 10.960 1.00 85.81 100 ARG A N 1
ATOM 748 C CA . ARG A 1 100 ? 2.858 -8.435 10.237 1.00 85.81 100 ARG A CA 1
ATOM 749 C C . ARG A 1 100 ? 1.950 -9.527 10.777 1.00 85.81 100 ARG A C 1
ATOM 751 O O . ARG A 1 100 ? 2.164 -10.025 11.882 1.00 85.81 100 AR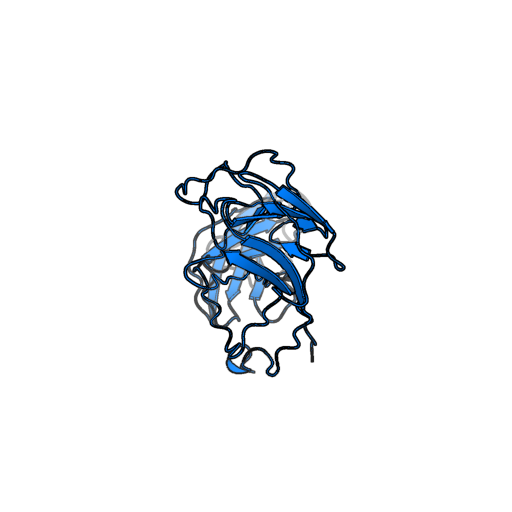G A O 1
ATOM 758 N N . TYR A 1 101 ? 0.987 -9.938 9.970 1.00 89.12 101 TYR A N 1
ATOM 759 C CA . TYR A 1 101 ? 0.131 -11.080 10.247 1.00 89.12 101 TYR A CA 1
ATOM 760 C C . TYR A 1 101 ? -0.292 -11.721 8.928 1.00 89.12 101 TYR A C 1
ATOM 762 O O . TYR A 1 101 ? -0.736 -11.035 8.023 1.00 89.12 101 TYR A O 1
ATOM 770 N N . ALA A 1 102 ? -0.126 -13.038 8.806 1.00 87.94 102 ALA A N 1
ATOM 771 C CA . ALA A 1 102 ? -0.509 -13.767 7.603 1.00 87.94 102 ALA A CA 1
ATOM 772 C C . ALA A 1 102 ? -1.998 -14.138 7.669 1.00 87.94 102 ALA A C 1
ATOM 774 O O . ALA A 1 102 ? -2.354 -15.200 8.184 1.00 87.94 102 ALA A O 1
ATOM 775 N N . LEU A 1 103 ? -2.863 -13.269 7.150 1.00 90.88 103 LEU A N 1
ATOM 776 C CA . LEU A 1 103 ? -4.300 -13.513 7.068 1.00 90.88 103 LEU A CA 1
ATOM 777 C C . LEU A 1 103 ? -4.623 -14.286 5.783 1.00 90.88 103 LEU A C 1
ATOM 779 O O . LEU A 1 103 ? -4.644 -13.727 4.686 1.00 90.88 103 LEU A O 1
ATOM 783 N N . ALA A 1 104 ? -4.851 -15.592 5.913 1.00 90.69 104 ALA A N 1
ATOM 784 C CA . ALA A 1 104 ? -5.109 -16.488 4.787 1.00 90.69 104 ALA A CA 1
ATOM 785 C C . ALA A 1 104 ? -6.469 -16.214 4.103 1.00 90.69 104 ALA A C 1
ATOM 787 O O . ALA A 1 104 ? -7.373 -15.666 4.746 1.00 90.69 104 ALA A O 1
ATOM 788 N N . PRO A 1 105 ? -6.649 -16.631 2.835 1.00 87.75 105 PRO A N 1
ATOM 789 C CA . PRO A 1 105 ? -7.933 -16.558 2.135 1.00 87.75 105 PRO A CA 1
ATOM 790 C C . PRO A 1 105 ? -9.089 -17.156 2.945 1.00 87.75 105 PRO A C 1
ATOM 792 O O . PRO A 1 105 ? -8.971 -18.258 3.485 1.00 87.75 105 PRO A O 1
ATOM 795 N N . GLY A 1 106 ? -10.206 -16.434 3.031 1.00 90.62 106 GLY A N 1
ATOM 796 C CA . GLY A 1 106 ? -11.428 -16.849 3.725 1.00 90.62 106 GLY A CA 1
ATOM 797 C C . GLY A 1 106 ? -11.350 -16.838 5.255 1.00 90.62 106 GLY A C 1
ATOM 798 O O . GLY A 1 106 ? -12.292 -17.280 5.912 1.00 90.62 106 GLY A O 1
ATOM 799 N N . THR A 1 107 ? -10.242 -16.375 5.840 1.00 95.88 107 THR A N 1
ATOM 800 C CA . THR A 1 107 ? -10.072 -16.298 7.299 1.00 95.88 107 THR A CA 1
ATOM 801 C C . THR A 1 107 ? -10.301 -14.887 7.832 1.00 95.88 107 THR A C 1
ATOM 803 O O . THR A 1 107 ? -10.197 -13.904 7.092 1.00 95.88 107 THR A O 1
ATOM 806 N N . SER A 1 108 ? -10.586 -14.797 9.133 1.00 95.88 108 SER A N 1
ATOM 807 C CA . SER A 1 108 ? -10.766 -13.529 9.841 1.00 95.88 108 SER A CA 1
ATOM 808 C C . SER A 1 108 ? -9.741 -13.346 10.956 1.00 95.88 108 SER A C 1
ATOM 810 O O . SER A 1 108 ? -9.295 -14.312 11.579 1.00 95.88 108 SER A O 1
ATOM 812 N N . PHE A 1 109 ? -9.416 -12.088 11.237 1.00 95.69 109 PHE A N 1
ATOM 813 C CA . PHE A 1 109 ? -8.623 -11.669 12.385 1.00 95.69 109 PHE A CA 1
ATOM 814 C C . PHE A 1 109 ? -9.357 -10.565 13.141 1.00 95.69 109 PHE A C 1
ATOM 816 O O . PHE A 1 109 ? -9.915 -9.654 12.531 1.00 95.69 109 PHE A O 1
ATOM 823 N N . THR A 1 110 ? -9.335 -10.645 14.471 1.00 96.81 110 THR A N 1
ATOM 824 C CA . THR A 1 110 ? -10.034 -9.704 15.346 1.00 96.81 110 THR A CA 1
ATOM 825 C C . THR A 1 110 ? -9.055 -9.010 16.280 1.00 96.81 110 THR A C 1
ATOM 827 O O . THR A 1 110 ? -8.277 -9.662 16.977 1.00 96.81 110 THR A O 1
ATOM 830 N N . TYR A 1 111 ? -9.150 -7.684 16.337 1.00 96.56 111 TYR A N 1
ATOM 831 C CA . TYR A 1 111 ? -8.506 -6.840 17.336 1.00 96.56 111 TYR A CA 1
ATOM 832 C C . TYR A 1 111 ? -9.574 -6.177 18.209 1.00 96.56 111 TYR A C 1
ATOM 834 O O . TYR A 1 111 ? -10.638 -5.808 17.712 1.00 96.56 111 TYR A O 1
ATOM 842 N N . SER A 1 112 ? -9.309 -6.005 19.504 1.00 96.38 112 SER A N 1
ATOM 843 C CA . SER A 1 112 ? -10.231 -5.316 20.409 1.00 96.38 112 SER A CA 1
ATOM 844 C C . SER A 1 112 ? -9.498 -4.403 21.378 1.00 96.38 112 SER A C 1
ATOM 846 O O . SER A 1 112 ? -8.469 -4.791 21.931 1.00 96.38 112 SER A O 1
ATOM 848 N N . THR A 1 113 ? -10.074 -3.234 21.646 1.00 96.44 113 THR A N 1
ATOM 849 C CA . THR A 1 113 ? -9.589 -2.289 22.662 1.00 96.44 113 THR A CA 1
ATOM 850 C C . THR A 1 113 ? -10.733 -1.852 23.569 1.00 96.44 113 THR A C 1
ATOM 852 O O . THR A 1 113 ? -11.897 -1.907 23.179 1.00 96.44 113 THR A O 1
ATOM 855 N N . THR A 1 114 ? -10.417 -1.451 24.801 1.00 97.00 114 THR A N 1
ATOM 856 C CA . THR A 1 114 ? -11.402 -0.961 25.773 1.00 97.00 114 THR A CA 1
ATOM 857 C C . THR A 1 114 ? -11.036 0.443 26.221 1.00 97.00 114 THR A C 1
ATOM 859 O O . THR A 1 114 ? -9.923 0.677 26.686 1.00 97.00 114 THR A O 1
ATOM 862 N N . THR A 1 115 ? -12.000 1.354 26.139 1.00 95.56 115 THR A N 1
ATOM 863 C CA . THR A 1 115 ? -11.859 2.761 26.523 1.00 95.56 115 THR A CA 1
ATOM 864 C C . THR A 1 115 ? -12.999 3.177 27.445 1.00 95.56 115 THR A C 1
ATOM 866 O O . THR A 1 115 ? -14.002 2.478 27.561 1.00 95.56 115 THR A O 1
ATOM 869 N N . THR A 1 116 ? -12.878 4.318 28.118 1.00 96.00 116 THR A N 1
ATOM 870 C CA . THR A 1 116 ? -13.957 4.868 28.953 1.00 96.00 116 THR A CA 1
ATOM 871 C C . THR A 1 116 ? -14.484 6.156 28.341 1.00 96.00 116 THR A C 1
ATOM 873 O O . THR A 1 116 ? -13.753 7.138 28.242 1.00 96.00 116 THR A O 1
ATOM 876 N N . LEU A 1 117 ? -15.766 6.174 27.969 1.00 91.25 117 LEU A N 1
ATOM 877 C CA . LEU A 1 117 ? -16.380 7.328 27.311 1.00 91.25 117 LEU A CA 1
ATOM 878 C C . LEU A 1 117 ? -17.093 8.231 28.318 1.00 91.25 117 LEU A C 1
ATOM 880 O O . LEU A 1 117 ? -17.929 7.779 29.099 1.00 91.25 117 LEU A O 1
ATOM 884 N N . LEU A 1 118 ? -16.795 9.531 28.282 1.00 94.62 118 LEU A N 1
ATOM 885 C CA . LEU A 1 118 ? -17.457 10.549 29.115 1.00 94.62 118 LEU A CA 1
ATOM 886 C C . LEU A 1 118 ? -18.577 11.289 28.375 1.00 94.62 118 LEU A C 1
ATOM 888 O O . LEU A 1 118 ? -19.432 11.911 29.004 1.00 94.62 118 LEU A O 1
ATOM 892 N N . THR A 1 119 ? -18.577 11.229 27.048 1.00 93.31 119 THR A N 1
ATOM 893 C CA . THR A 1 119 ? -19.534 11.914 26.178 1.00 93.31 119 THR A CA 1
ATOM 894 C C . THR A 1 119 ? -19.942 11.011 25.026 1.00 93.31 119 THR A C 1
ATOM 896 O O . THR A 1 119 ? -19.263 10.030 24.713 1.00 93.31 119 THR A O 1
ATOM 899 N N . THR A 1 120 ? -21.040 11.365 24.356 1.00 94.31 120 THR A N 1
ATOM 900 C CA . THR A 1 120 ? -21.411 10.744 23.082 1.00 94.31 120 THR A CA 1
ATOM 901 C C . THR A 1 120 ? -20.246 10.854 22.106 1.00 94.31 120 THR A C 1
ATOM 903 O O . THR A 1 120 ? -19.730 11.947 21.877 1.00 94.31 120 THR A O 1
ATOM 906 N N . THR A 1 121 ? -19.836 9.717 21.560 1.00 92.44 121 THR A N 1
ATOM 907 C CA . THR A 1 121 ? -18.689 9.597 20.662 1.00 92.44 121 THR A CA 1
ATOM 908 C C . THR A 1 121 ? -19.154 8.872 19.411 1.00 92.44 121 THR A C 1
ATOM 910 O O . THR 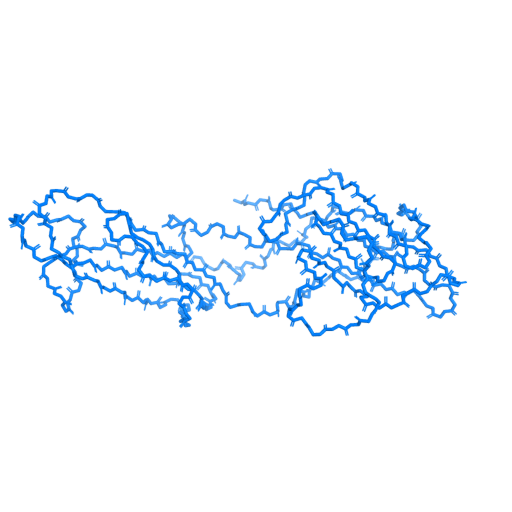A 1 121 ? -19.830 7.851 19.510 1.00 92.44 121 THR A O 1
ATOM 913 N N . ILE A 1 122 ? -18.831 9.430 18.247 1.00 91.62 122 ILE A N 1
ATOM 914 C CA . ILE A 1 122 ? -18.994 8.760 16.958 1.00 91.62 122 ILE A CA 1
ATOM 915 C C . ILE A 1 122 ? -17.603 8.289 16.563 1.00 91.62 122 ILE A C 1
ATOM 917 O O . ILE A 1 122 ? -16.664 9.085 16.554 1.00 91.62 122 ILE A O 1
ATOM 921 N N . SER A 1 123 ? -17.483 7.003 16.274 1.00 88.25 123 SER A N 1
ATOM 922 C CA . SER A 1 123 ? -16.222 6.365 15.935 1.00 88.25 123 SER A CA 1
ATOM 923 C C . SER A 1 123 ? -16.352 5.701 14.567 1.00 88.25 123 SER A C 1
ATOM 925 O O . SER A 1 123 ? -17.362 5.064 14.261 1.00 88.25 123 SER A O 1
ATOM 927 N N . THR A 1 124 ? -15.348 5.916 13.726 1.00 87.31 124 THR A N 1
ATOM 928 C CA . THR A 1 124 ? -15.214 5.302 12.408 1.00 87.31 124 THR A CA 1
ATOM 929 C C . THR A 1 124 ? -13.832 4.686 12.296 1.00 87.31 124 THR A C 1
ATOM 931 O O . THR A 1 124 ? -12.840 5.379 12.538 1.00 87.31 124 THR A O 1
ATOM 934 N N . ALA A 1 125 ? -13.782 3.427 11.874 1.00 88.19 125 ALA A N 1
ATOM 935 C CA . ALA A 1 125 ? -12.557 2.654 11.743 1.00 88.19 125 ALA A CA 1
ATOM 936 C C . ALA A 1 125 ? -12.134 2.500 10.278 1.00 88.19 125 ALA A C 1
ATOM 938 O O . ALA A 1 125 ? -12.984 2.358 9.395 1.00 88.19 125 ALA A O 1
ATOM 939 N N . GLN A 1 126 ? -10.826 2.460 10.037 1.00 85.25 126 GLN A N 1
ATOM 940 C CA . GLN A 1 126 ? -10.231 2.112 8.749 1.00 85.25 126 GLN A CA 1
ATOM 941 C C . GLN A 1 126 ? -9.167 1.031 8.950 1.00 85.25 126 GLN A C 1
ATOM 943 O O . GLN A 1 126 ? -8.295 1.166 9.810 1.00 85.25 126 GLN A O 1
ATOM 948 N N . TRP A 1 127 ? -9.249 -0.032 8.145 1.00 87.62 127 TRP A N 1
ATOM 949 C CA . TRP A 1 127 ? -8.307 -1.146 8.151 1.00 87.62 127 TRP A CA 1
ATOM 950 C C . TRP A 1 127 ? -7.675 -1.301 6.769 1.00 87.62 127 TRP A C 1
ATOM 952 O O . TRP A 1 127 ? -8.332 -1.751 5.832 1.00 87.62 127 TRP A O 1
ATOM 962 N N . ASP A 1 128 ? -6.392 -0.978 6.670 1.00 80.81 128 ASP A N 1
ATOM 963 C CA . ASP A 1 128 ? -5.604 -1.106 5.449 1.00 80.81 128 ASP A CA 1
ATOM 964 C C . ASP A 1 128 ? -4.817 -2.417 5.464 1.00 80.81 128 ASP A C 1
ATOM 966 O O . ASP A 1 128 ? -4.354 -2.882 6.514 1.00 80.81 128 ASP A O 1
ATOM 970 N N . VAL A 1 129 ? -4.672 -3.034 4.294 1.00 74.88 129 VAL A N 1
ATOM 971 C CA . VAL A 1 129 ? -3.952 -4.297 4.127 1.00 74.88 129 VAL A CA 1
ATOM 972 C C . VAL A 1 129 ? -2.977 -4.210 2.965 1.00 74.88 129 VAL A C 1
ATOM 974 O O . VAL A 1 129 ? -3.275 -3.603 1.941 1.00 74.88 129 VAL A O 1
ATOM 977 N N . LEU A 1 130 ? -1.824 -4.862 3.103 1.00 65.38 130 LEU A N 1
ATOM 978 C CA . LEU A 1 130 ? -0.910 -5.102 1.989 1.00 65.38 130 LEU A CA 1
ATOM 979 C C . LEU A 1 130 ? -0.668 -6.604 1.862 1.00 65.38 130 LEU A C 1
ATOM 981 O O . LEU A 1 130 ? -0.471 -7.322 2.853 1.00 65.38 130 LEU A O 1
ATOM 985 N N . ILE A 1 131 ? -0.661 -7.087 0.623 1.00 63.53 131 ILE A N 1
ATOM 986 C CA . ILE A 1 131 ? -0.141 -8.415 0.307 1.00 63.53 131 ILE A CA 1
ATOM 987 C C . ILE A 1 131 ? 1.356 -8.462 0.647 1.00 63.53 131 ILE A C 1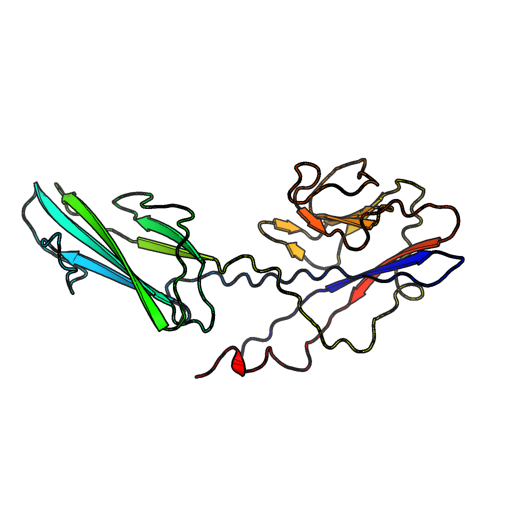
ATOM 989 O O . ILE A 1 131 ? 2.033 -7.430 0.601 1.00 63.53 131 ILE A O 1
ATOM 993 N N . PRO A 1 132 ? 1.911 -9.630 1.011 1.00 50.00 132 PRO A N 1
ATOM 994 C CA . PRO A 1 132 ? 3.350 -9.744 1.157 1.00 50.00 132 PRO A CA 1
ATOM 995 C C . PRO A 1 132 ? 3.989 -9.327 -0.165 1.00 50.00 132 PRO A C 1
ATOM 997 O O . PRO A 1 132 ? 3.573 -9.815 -1.220 1.00 50.00 132 PRO A O 1
ATOM 1000 N N . LEU A 1 133 ? 5.009 -8.462 -0.090 1.00 43.75 133 LEU A N 1
ATOM 1001 C CA . LEU A 1 133 ? 5.957 -8.210 -1.175 1.00 43.75 133 LEU A CA 1
ATOM 1002 C C . LEU A 1 133 ? 6.692 -9.522 -1.475 1.00 43.75 133 LEU A C 1
ATOM 1004 O O . LEU A 1 133 ? 7.837 -9.749 -1.098 1.00 43.75 133 LEU A O 1
ATOM 1008 N N . THR A 1 134 ? 5.984 -10.449 -2.098 1.00 40.66 134 THR A N 1
ATOM 1009 C CA . THR A 1 134 ? 6.590 -11.503 -2.880 1.00 40.66 134 THR A CA 1
ATOM 1010 C C . THR A 1 134 ? 6.942 -10.829 -4.185 1.00 40.66 134 THR A C 1
ATOM 1012 O O . THR A 1 134 ? 6.086 -10.216 -4.815 1.00 40.66 134 THR A O 1
ATOM 1015 N N . TYR A 1 135 ? 8.220 -10.871 -4.548 1.00 35.91 135 TYR A N 1
ATOM 1016 C CA . TYR A 1 135 ? 8.667 -10.535 -5.889 1.00 35.91 135 TYR A CA 1
ATOM 1017 C C . TYR A 1 135 ? 7.791 -11.317 -6.877 1.00 35.91 135 TYR A C 1
ATOM 1019 O O . TYR A 1 135 ? 7.947 -12.529 -7.035 1.00 35.91 135 TYR A O 1
ATOM 1027 N N . GLN A 1 136 ? 6.787 -10.651 -7.451 1.00 36.50 136 GLN A N 1
ATOM 1028 C CA . GLN A 1 136 ? 5.915 -11.265 -8.434 1.00 36.50 136 GLN A CA 1
ATOM 1029 C C . GLN A 1 136 ? 6.651 -11.203 -9.762 1.00 36.50 136 GLN A C 1
ATOM 1031 O O . GLN A 1 136 ? 6.781 -10.147 -10.381 1.00 36.50 136 GLN A O 1
ATOM 1036 N N . ILE A 1 137 ? 7.161 -12.354 -10.193 1.00 36.53 137 ILE A N 1
ATOM 1037 C CA . ILE A 1 137 ? 7.592 -12.522 -11.574 1.00 36.53 137 ILE A CA 1
ATOM 1038 C C . ILE A 1 137 ? 6.312 -12.572 -12.403 1.00 36.53 137 ILE A C 1
ATOM 1040 O O . ILE A 1 137 ? 5.668 -13.618 -12.515 1.00 36.53 137 ILE A O 1
ATOM 1044 N N . PHE A 1 138 ? 5.933 -11.436 -12.979 1.00 40.47 138 PHE A N 1
ATOM 1045 C CA . PHE A 1 138 ? 4.959 -11.420 -14.056 1.00 40.47 138 PHE A CA 1
ATOM 1046 C C . PHE A 1 138 ? 5.622 -12.077 -15.265 1.00 40.47 138 PHE A C 1
ATOM 1048 O O . PHE A 1 138 ? 6.420 -11.469 -15.974 1.00 40.47 138 PHE A O 1
ATOM 1055 N N . THR A 1 139 ? 5.333 -13.359 -15.477 1.00 38.22 139 THR A N 1
ATOM 1056 C CA . THR A 1 139 ? 5.654 -14.017 -16.744 1.00 38.22 139 THR A CA 1
ATOM 1057 C C . THR A 1 139 ? 4.574 -13.623 -17.740 1.00 38.22 139 THR A C 1
ATOM 1059 O O . THR A 1 139 ? 3.573 -14.312 -17.912 1.00 38.22 139 THR A O 1
ATOM 1062 N N . ASP A 1 140 ? 4.736 -12.452 -18.354 1.00 45.16 140 ASP A N 1
ATOM 1063 C CA . ASP A 1 140 ? 3.915 -12.099 -19.505 1.00 45.16 140 ASP A CA 1
ATOM 1064 C C . ASP A 1 140 ? 4.245 -13.077 -20.641 1.00 45.16 140 ASP A C 1
ATOM 1066 O O . ASP A 1 140 ? 5.410 -13.293 -20.984 1.00 45.16 140 ASP A O 1
ATOM 1070 N N . THR A 1 141 ? 3.223 -13.674 -21.251 1.00 44.16 141 THR A N 1
ATOM 1071 C CA . THR A 1 141 ? 3.369 -14.501 -22.456 1.00 44.16 141 THR A CA 1
ATOM 1072 C C . THR A 1 141 ? 3.590 -13.639 -23.699 1.00 44.16 141 THR A C 1
ATOM 1074 O O . THR A 1 141 ? 3.133 -13.988 -24.787 1.00 44.16 141 THR A O 1
ATOM 1077 N N . CYS A 1 142 ? 4.278 -12.505 -23.565 1.00 46.28 142 CYS A N 1
ATOM 1078 C CA . CYS A 1 142 ? 4.685 -11.679 -24.687 1.00 46.28 142 CYS A CA 1
ATOM 1079 C C . CYS A 1 142 ? 5.720 -12.462 -25.508 1.00 46.28 142 CYS A C 1
ATOM 1081 O O . CYS A 1 142 ? 6.925 -12.403 -25.280 1.00 46.28 142 CYS A O 1
ATOM 1083 N N . THR A 1 143 ? 5.235 -13.267 -26.456 1.00 45.19 143 THR A N 1
ATOM 1084 C CA . THR A 1 143 ? 6.068 -14.162 -27.272 1.00 45.19 143 THR A CA 1
ATOM 1085 C C . THR A 1 143 ? 6.909 -13.416 -28.306 1.00 45.19 143 THR A C 1
ATOM 1087 O O . THR A 1 143 ? 7.764 -14.020 -28.949 1.00 45.19 143 THR A O 1
ATOM 1090 N N . THR A 1 144 ? 6.654 -12.122 -28.510 1.00 53.97 144 THR A N 1
ATOM 1091 C CA . THR A 1 144 ? 7.387 -11.275 -29.454 1.00 53.97 144 THR A CA 1
ATOM 1092 C C . THR A 1 144 ? 7.685 -9.933 -28.811 1.00 53.97 144 THR A C 1
ATOM 1094 O O . THR A 1 144 ? 6.793 -9.097 -28.658 1.00 53.97 144 THR A O 1
ATOM 1097 N N . PHE A 1 145 ? 8.949 -9.738 -28.452 1.00 56.56 145 PHE A N 1
ATOM 1098 C CA . PHE A 1 145 ? 9.435 -8.488 -27.896 1.00 56.56 145 PHE A CA 1
ATOM 1099 C C . PHE A 1 145 ? 9.442 -7.384 -28.974 1.00 56.56 145 PHE A C 1
ATOM 1101 O O . PHE A 1 145 ? 9.966 -7.609 -30.071 1.00 56.56 145 PHE A O 1
ATOM 1108 N N . PRO A 1 146 ? 8.857 -6.205 -28.702 1.00 63.78 146 PRO A N 1
ATOM 1109 C CA . PRO A 1 146 ? 8.862 -5.087 -29.637 1.00 63.78 146 PRO A CA 1
ATOM 1110 C C . PRO A 1 146 ? 10.231 -4.381 -29.662 1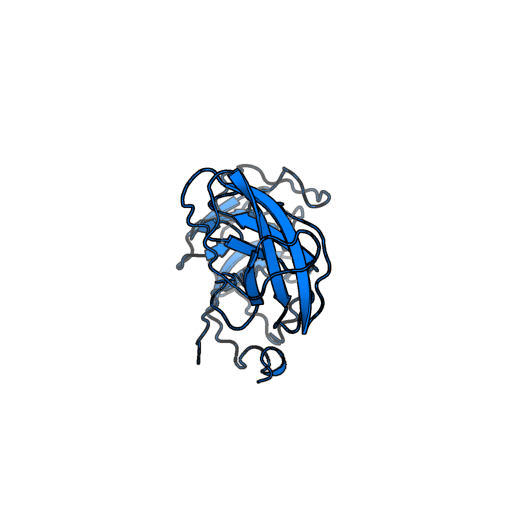.00 63.78 146 PRO A C 1
ATOM 1112 O O . PRO A 1 146 ? 10.543 -3.536 -28.825 1.00 63.78 146 PRO A O 1
ATOM 1115 N N . ASP A 1 147 ? 11.058 -4.699 -30.649 1.00 68.62 147 ASP A N 1
ATOM 1116 C CA . ASP A 1 147 ? 12.333 -4.010 -30.850 1.00 68.62 147 ASP A CA 1
ATOM 1117 C C . ASP A 1 147 ? 12.129 -2.527 -31.238 1.00 68.62 147 ASP A C 1
ATOM 1119 O O . ASP A 1 147 ? 11.538 -2.220 -32.279 1.00 68.62 147 ASP A O 1
ATOM 1123 N N . VAL A 1 148 ? 12.630 -1.599 -30.407 1.00 73.44 148 VAL A N 1
ATOM 1124 C CA . VAL A 1 148 ? 12.610 -0.149 -30.683 1.00 73.44 148 VAL A CA 1
ATOM 1125 C C . VAL A 1 148 ? 13.909 0.390 -31.267 1.00 73.44 148 VAL A C 1
ATOM 1127 O O . VAL A 1 148 ? 13.986 1.582 -31.539 1.00 73.44 148 VAL A O 1
ATOM 1130 N N . SER A 1 149 ? 14.909 -0.443 -31.547 1.00 73.88 149 SER A N 1
ATOM 1131 C CA . SER A 1 149 ? 16.164 0.005 -32.169 1.00 73.88 149 SER A CA 1
ATOM 1132 C C . SER A 1 149 ? 15.966 0.687 -33.530 1.00 73.88 149 SER A C 1
ATOM 1134 O O . SER A 1 149 ? 16.779 1.507 -33.954 1.00 73.88 149 SER A O 1
ATOM 1136 N N . THR A 1 150 ? 14.866 0.366 -34.218 1.00 78.62 150 THR A N 1
ATOM 1137 C CA . THR A 1 150 ? 14.514 0.928 -35.533 1.00 78.62 150 THR A CA 1
ATOM 1138 C C . THR A 1 150 ? 13.309 1.868 -35.510 1.00 78.62 150 THR A C 1
ATOM 1140 O O . THR A 1 150 ? 13.087 2.590 -36.481 1.00 78.62 150 THR A O 1
ATOM 1143 N N . THR A 1 151 ? 12.521 1.866 -34.431 1.00 80.44 151 THR A N 1
ATOM 1144 C CA . THR A 1 151 ? 11.249 2.611 -34.332 1.00 80.44 151 THR A CA 1
ATOM 1145 C C . THR A 1 151 ? 11.217 3.625 -33.191 1.00 80.44 151 THR A C 1
ATOM 1147 O O . THR A 1 151 ? 10.410 4.553 -33.228 1.00 80.44 151 THR A O 1
ATOM 1150 N N . GLY A 1 152 ? 12.077 3.459 -32.188 1.00 81.50 152 GLY A N 1
ATOM 1151 C CA . GLY A 1 152 ? 12.204 4.335 -31.033 1.00 81.50 152 GLY A CA 1
ATOM 1152 C C . GLY A 1 152 ? 13.084 5.549 -31.296 1.00 81.50 152 GLY A C 1
ATOM 1153 O O . GLY A 1 152 ? 13.768 5.665 -32.315 1.00 81.50 152 GLY A O 1
ATOM 1154 N N . THR A 1 153 ? 13.080 6.458 -30.329 1.00 87.25 153 THR A N 1
ATOM 1155 C CA . THR A 1 153 ? 13.918 7.655 -30.349 1.00 87.25 153 THR A CA 1
ATOM 1156 C C . THR A 1 153 ? 15.291 7.321 -29.761 1.00 87.25 153 THR A C 1
ATOM 1158 O O . THR A 1 153 ? 15.345 6.902 -28.602 1.00 87.25 153 THR A O 1
ATOM 1161 N N . PRO A 1 154 ? 16.397 7.517 -30.504 1.00 87.25 154 PRO A N 1
ATOM 1162 C CA . PRO A 1 154 ? 17.740 7.377 -29.953 1.00 87.25 154 PRO A CA 1
ATOM 1163 C C . PRO A 1 154 ? 18.036 8.520 -28.979 1.00 87.25 154 PRO A C 1
ATOM 1165 O O . PRO A 1 154 ? 17.843 9.692 -29.315 1.00 87.25 154 PRO A O 1
ATOM 1168 N N . LEU A 1 155 ? 18.536 8.189 -27.791 1.00 87.06 155 LEU A N 1
ATOM 1169 C CA . LEU A 1 155 ? 18.915 9.174 -26.779 1.00 87.06 155 LEU A CA 1
ATOM 1170 C C . LEU A 1 155 ? 20.351 9.681 -26.954 1.00 87.06 155 LEU A C 1
ATOM 1172 O O . LEU A 1 155 ? 20.652 10.778 -26.494 1.00 87.06 155 LEU A O 1
ATOM 1176 N N . ASN A 1 156 ? 21.202 8.937 -27.672 1.00 86.81 156 ASN A N 1
ATOM 1177 C CA . ASN A 1 156 ? 22.611 9.265 -27.922 1.00 86.81 156 ASN A CA 1
ATOM 1178 C C . ASN A 1 156 ? 23.359 9.601 -26.623 1.00 86.81 156 ASN A C 1
ATOM 1180 O O . ASN A 1 156 ? 24.032 10.630 -26.535 1.00 86.81 156 ASN A O 1
ATOM 1184 N N . LEU A 1 157 ? 23.164 8.769 -25.597 1.00 84.06 157 LEU A N 1
ATOM 1185 C CA . LEU A 1 157 ? 23.852 8.928 -24.322 1.00 84.06 157 LEU A CA 1
ATOM 1186 C C . LEU A 1 157 ? 25.343 8.627 -24.519 1.00 84.06 157 LEU A C 1
ATOM 1188 O O . LEU A 1 157 ? 25.686 7.688 -25.231 1.00 84.06 157 LEU A O 1
ATOM 1192 N N . SER A 1 158 ? 26.201 9.457 -23.928 1.00 84.44 158 SER A N 1
ATOM 1193 C CA . SER A 1 158 ? 27.617 9.136 -23.731 1.00 84.44 158 SER A CA 1
ATOM 1194 C C . SER A 1 158 ? 27.781 8.179 -22.555 1.00 84.44 158 SER A C 1
ATOM 1196 O O . SER A 1 158 ? 26.810 7.925 -21.834 1.00 84.44 158 SER A O 1
ATOM 1198 N N . ASP A 1 159 ? 29.021 7.778 -22.291 1.00 83.25 159 ASP A N 1
ATOM 1199 C CA . ASP A 1 159 ? 29.393 7.158 -21.025 1.00 83.25 159 ASP A CA 1
ATOM 1200 C C . ASP A 1 159 ? 28.920 8.014 -19.830 1.00 83.25 159 ASP A C 1
ATOM 1202 O O . ASP A 1 159 ? 28.893 9.254 -19.918 1.00 83.25 159 ASP A O 1
ATOM 1206 N N . ASP A 1 160 ? 28.409 7.349 -18.787 1.00 82.94 160 ASP A N 1
ATOM 1207 C CA . ASP A 1 160 ? 27.682 7.920 -17.635 1.00 82.94 160 ASP A CA 1
ATOM 1208 C C . ASP A 1 160 ? 26.518 8.879 -17.992 1.00 82.94 160 ASP A C 1
ATOM 1210 O O . ASP A 1 160 ? 25.956 9.614 -17.165 1.00 82.94 160 ASP A O 1
ATOM 1214 N N . GLY A 1 161 ? 26.117 8.887 -19.262 1.00 85.00 161 GLY A N 1
ATOM 1215 C CA . GLY A 1 161 ? 25.171 9.825 -19.832 1.00 85.00 161 GLY A CA 1
ATOM 1216 C C . GLY A 1 161 ? 23.749 9.588 -19.347 1.00 85.00 161 GLY A C 1
ATOM 1217 O O . GLY A 1 161 ? 23.349 8.506 -18.922 1.00 85.00 161 GLY A O 1
ATOM 1218 N N . SER A 1 162 ? 22.930 10.630 -19.402 1.00 87.00 162 SER A N 1
ATOM 1219 C CA . SER A 1 162 ? 21.525 10.540 -19.013 1.00 87.00 162 SER A CA 1
ATOM 1220 C C . SER A 1 162 ? 20.675 11.558 -19.753 1.00 87.00 162 SER A C 1
ATOM 1222 O O . SER A 1 162 ? 21.088 12.699 -19.964 1.00 87.00 162 SER A O 1
ATOM 1224 N N . ALA A 1 163 ? 19.462 11.157 -20.117 1.00 88.19 163 ALA A N 1
ATOM 1225 C CA . ALA A 1 163 ? 18.482 12.020 -20.751 1.00 88.19 163 ALA A CA 1
ATOM 1226 C C . ALA A 1 163 ? 17.158 11.967 -19.996 1.00 88.19 163 ALA A C 1
ATOM 1228 O O . ALA A 1 163 ? 16.653 10.905 -19.632 1.00 88.19 163 ALA A O 1
ATOM 1229 N N . THR A 1 164 ? 16.576 13.141 -19.792 1.00 89.31 164 THR A N 1
ATOM 1230 C CA . THR A 1 164 ? 15.203 13.261 -19.316 1.00 89.31 164 THR A CA 1
ATOM 1231 C C . THR A 1 164 ? 14.253 13.091 -20.495 1.00 89.31 164 THR A C 1
ATOM 1233 O O . THR A 1 164 ? 14.414 13.745 -21.526 1.00 89.31 164 THR A O 1
ATOM 1236 N N . VAL A 1 165 ? 13.252 12.231 -20.335 1.00 87.25 165 VAL A N 1
ATOM 1237 C CA . VAL A 1 165 ? 12.223 11.960 -21.336 1.00 87.25 165 VAL A CA 1
ATOM 1238 C C . VAL A 1 165 ? 10.850 12.223 -20.730 1.00 87.25 165 VAL A C 1
ATOM 1240 O O . VAL A 1 165 ? 10.531 11.737 -19.647 1.00 87.25 165 VAL A O 1
ATOM 1243 N N . THR A 1 166 ? 10.029 12.988 -21.447 1.00 89.19 166 THR A N 1
ATOM 1244 C CA . THR A 1 166 ? 8.611 13.163 -21.124 1.00 89.19 166 THR A CA 1
ATOM 1245 C C . THR A 1 166 ? 7.796 12.099 -21.851 1.00 89.19 166 THR A C 1
ATOM 1247 O O . THR A 1 166 ? 7.789 12.038 -23.082 1.00 89.19 166 THR A O 1
ATOM 1250 N N . LEU A 1 167 ? 7.118 11.252 -21.088 1.00 81.75 167 LEU A N 1
ATOM 1251 C CA . LEU A 1 167 ? 6.182 10.251 -21.571 1.00 81.75 167 LEU A CA 1
ATOM 1252 C C . LEU A 1 167 ? 4.905 10.925 -22.105 1.00 81.75 167 LEU A C 1
ATOM 1254 O O . LEU A 1 167 ? 4.485 11.964 -21.599 1.00 81.75 167 LEU A O 1
ATOM 1258 N N . PRO A 1 168 ? 4.237 10.330 -23.108 1.00 81.00 168 PRO A N 1
ATOM 1259 C CA . PRO A 1 168 ? 2.980 10.850 -23.646 1.00 81.00 168 PRO A CA 1
ATOM 1260 C C . PRO A 1 168 ? 1.761 10.554 -22.747 1.00 81.00 168 PRO A C 1
ATOM 1262 O O . PRO A 1 168 ? 0.623 10.762 -23.169 1.00 81.00 168 PRO A O 1
ATOM 1265 N N . PHE A 1 169 ? 1.986 10.030 -21.543 1.00 74.00 169 PHE A N 1
ATOM 1266 C CA . PHE A 1 169 ? 0.989 9.686 -20.534 1.00 74.00 169 PHE A CA 1
ATOM 1267 C C . PHE A 1 169 ? 1.595 9.852 -19.138 1.00 74.00 169 PHE A C 1
ATOM 1269 O O . PHE A 1 169 ? 2.811 9.734 -18.976 1.00 74.00 169 PHE A O 1
ATOM 1276 N N . ASP A 1 170 ? 0.741 10.068 -18.142 1.00 78.62 170 ASP A N 1
ATOM 1277 C CA . ASP A 1 170 ? 1.138 9.994 -16.739 1.00 78.62 170 ASP A CA 1
ATOM 1278 C C . ASP A 1 170 ? 1.371 8.528 -16.352 1.00 78.62 170 ASP A C 1
ATOM 1280 O O . ASP A 1 170 ? 0.607 7.631 -16.731 1.00 78.62 170 ASP A O 1
ATOM 1284 N N . PHE A 1 171 ? 2.488 8.278 -15.674 1.00 72.69 171 PHE A N 1
ATOM 1285 C CA . PHE A 1 171 ? 2.945 6.958 -15.273 1.00 72.69 171 PHE A CA 1
ATOM 1286 C C . PHE A 1 171 ? 2.889 6.844 -13.743 1.00 72.69 171 PHE A C 1
ATOM 1288 O O . PHE A 1 171 ? 3.694 7.481 -13.054 1.00 72.69 171 PHE A O 1
ATOM 1295 N N . PRO A 1 172 ? 1.936 6.065 -13.202 1.00 68.25 172 PRO A N 1
ATOM 1296 C CA . PRO A 1 172 ? 1.897 5.757 -11.780 1.00 68.25 172 PRO A CA 1
ATOM 1297 C C . PRO A 1 172 ? 2.989 4.734 -11.440 1.00 68.25 172 PRO A C 1
ATOM 1299 O O . PRO A 1 172 ? 3.135 3.716 -12.123 1.00 68.25 172 PRO A O 1
ATOM 1302 N N . PHE A 1 173 ? 3.763 5.012 -10.395 1.00 69.62 173 PHE A N 1
ATOM 1303 C CA . PHE A 1 173 ? 4.841 4.158 -9.909 1.00 69.62 173 PHE A CA 1
ATOM 1304 C C . PHE A 1 173 ? 4.980 4.292 -8.392 1.00 69.62 173 PHE A C 1
ATOM 1306 O O . PHE A 1 173 ? 5.470 5.302 -7.896 1.00 69.62 173 PHE A O 1
ATOM 1313 N N . TYR A 1 174 ? 4.565 3.267 -7.656 1.00 69.19 174 TYR A N 1
ATOM 1314 C CA . TYR A 1 174 ? 4.404 3.298 -6.205 1.00 69.19 174 TYR A CA 1
ATOM 1315 C C . TYR A 1 174 ? 3.556 4.493 -5.750 1.00 69.19 174 TYR A C 1
ATOM 1317 O O . TYR A 1 174 ? 2.419 4.690 -6.170 1.00 69.19 174 TYR A O 1
ATOM 1325 N N . ASP A 1 175 ? 4.101 5.307 -4.864 1.00 72.56 175 ASP A N 1
ATOM 1326 C CA . ASP A 1 175 ? 3.462 6.467 -4.265 1.00 72.56 175 ASP A CA 1
ATOM 1327 C C . ASP A 1 175 ? 3.579 7.744 -5.115 1.00 72.56 175 ASP A C 1
ATOM 1329 O O . ASP A 1 175 ? 3.133 8.807 -4.675 1.00 72.56 175 ASP A O 1
ATOM 1333 N N . ILE A 1 176 ? 4.115 7.655 -6.342 1.00 71.81 176 ILE A N 1
ATOM 1334 C CA . ILE A 1 176 ? 4.230 8.790 -7.267 1.00 71.81 176 ILE A CA 1
ATOM 1335 C C . ILE A 1 176 ? 3.467 8.577 -8.580 1.00 71.81 176 ILE A C 1
ATOM 1337 O O . ILE A 1 176 ? 3.300 7.467 -9.078 1.00 71.81 176 ILE A O 1
ATOM 1341 N N . GLU A 1 177 ? 3.039 9.684 -9.182 1.00 81.69 177 GLU A N 1
ATOM 1342 C CA . GLU A 1 177 ? 2.523 9.748 -10.550 1.00 81.69 177 GLU A CA 1
ATOM 1343 C C . GLU A 1 177 ? 3.339 10.796 -11.311 1.00 81.69 177 GLU A C 1
ATOM 1345 O O . GLU A 1 177 ? 3.416 11.958 -10.907 1.00 81.69 177 GLU A O 1
ATOM 1350 N N . THR A 1 178 ? 4.002 10.384 -12.391 1.00 80.50 178 THR A N 1
ATOM 1351 C CA . THR A 1 178 ? 4.876 11.264 -13.175 1.00 80.50 178 THR A CA 1
ATOM 1352 C C . THR A 1 178 ? 4.826 10.903 -14.650 1.00 80.50 178 THR A C 1
ATOM 1354 O O . THR A 1 178 ? 4.763 9.738 -15.009 1.00 80.50 178 THR A O 1
ATOM 1357 N N . ASN A 1 179 ? 4.906 11.885 -15.538 1.00 84.69 179 ASN A N 1
ATOM 1358 C CA . ASN A 1 179 ? 5.206 11.646 -16.953 1.00 84.69 179 ASN A CA 1
ATOM 1359 C C . ASN A 1 179 ? 6.669 11.956 -17.287 1.00 84.69 179 ASN A C 1
ATOM 1361 O O . ASN A 1 179 ? 7.056 11.929 -18.449 1.00 84.69 179 ASN A O 1
ATOM 1365 N N . LEU A 1 180 ? 7.492 12.266 -16.288 1.00 87.62 180 LEU A N 1
ATOM 1366 C CA . LEU A 1 180 ? 8.899 12.579 -16.457 1.00 87.62 180 LEU A CA 1
ATOM 1367 C C . LEU A 1 180 ? 9.748 11.425 -15.935 1.00 87.62 180 LEU A C 1
ATOM 1369 O O . LEU A 1 180 ? 9.700 11.098 -14.746 1.00 87.62 180 LEU A O 1
ATOM 1373 N N . ILE A 1 181 ? 10.548 10.852 -16.829 1.00 86.44 181 ILE A N 1
ATOM 1374 C CA . ILE A 1 181 ? 11.533 9.827 -16.494 1.00 86.44 181 ILE A CA 1
ATOM 1375 C C . ILE A 1 181 ? 12.933 10.292 -16.876 1.00 86.44 181 ILE A C 1
ATOM 1377 O O . ILE A 1 181 ? 13.111 11.119 -17.774 1.00 86.44 181 ILE A O 1
ATOM 1381 N N . ARG A 1 182 ? 13.945 9.739 -16.219 1.00 87.31 182 ARG A N 1
ATOM 1382 C CA . ARG A 1 182 ? 15.351 9.944 -16.557 1.00 87.31 182 ARG A CA 1
ATOM 1383 C C . ARG A 1 182 ? 15.966 8.607 -16.924 1.00 87.31 182 ARG A C 1
ATOM 1385 O O . ARG A 1 182 ? 16.071 7.731 -16.079 1.00 87.31 182 ARG A O 1
ATOM 1392 N N . VAL A 1 183 ? 16.343 8.459 -18.187 1.00 87.00 183 VAL A N 1
ATOM 1393 C CA . VAL A 1 183 ? 17.022 7.267 -18.695 1.00 87.00 183 VAL A CA 1
ATOM 1394 C C . VAL A 1 183 ? 18.517 7.517 -18.615 1.00 87.00 183 VAL A C 1
ATOM 1396 O O . VAL A 1 183 ? 18.992 8.553 -19.085 1.00 87.00 183 VAL A O 1
ATOM 1399 N N . ASN A 1 184 ? 19.249 6.595 -18.011 1.00 85.81 184 ASN A N 1
ATOM 1400 C CA . ASN A 1 184 ? 20.693 6.687 -17.861 1.00 85.81 184 ASN A CA 1
ATOM 1401 C C . ASN A 1 184 ? 21.382 5.511 -18.553 1.00 85.81 184 ASN A C 1
ATOM 1403 O O . ASN A 1 184 ? 20.810 4.426 -18.667 1.00 85.81 184 ASN A O 1
ATOM 1407 N N . ASN A 1 185 ? 22.595 5.775 -19.039 1.00 83.12 185 ASN A N 1
ATOM 1408 C CA . ASN A 1 185 ? 23.391 4.810 -19.771 1.00 83.12 185 ASN A CA 1
ATOM 1409 C C . ASN A 1 185 ? 23.709 3.584 -18.913 1.00 83.12 185 ASN A C 1
ATOM 1411 O O . ASN A 1 185 ? 23.598 2.485 -19.424 1.00 83.12 185 ASN A O 1
ATOM 1415 N N . ASN A 1 186 ? 23.866 3.730 -17.593 1.00 83.75 186 ASN A N 1
ATOM 1416 C CA . ASN A 1 186 ? 24.130 2.624 -16.665 1.00 83.75 186 ASN A CA 1
ATOM 1417 C C . ASN A 1 186 ? 22.880 1.764 -16.375 1.00 83.75 186 ASN A C 1
ATOM 1419 O O . ASN A 1 186 ? 22.693 1.242 -15.279 1.00 83.75 186 ASN A O 1
ATOM 1423 N N . GLY A 1 187 ? 21.950 1.685 -17.334 1.00 81.06 187 GLY A N 1
ATOM 1424 C CA . GLY A 1 187 ? 20.841 0.737 -17.359 1.00 81.06 187 GLY A CA 1
ATOM 1425 C C . GLY A 1 187 ? 19.733 1.005 -16.351 1.00 81.06 187 GLY A C 1
ATOM 1426 O O . GLY A 1 187 ? 19.043 0.070 -15.933 1.00 81.06 187 GLY A O 1
ATOM 1427 N N . THR A 1 188 ? 19.542 2.273 -15.975 1.00 81.50 188 THR A N 1
ATOM 1428 C CA . THR A 1 188 ? 18.512 2.699 -15.019 1.00 81.50 188 THR A CA 1
ATOM 1429 C C . THR A 1 188 ? 17.494 3.659 -15.637 1.00 81.50 188 THR A C 1
ATOM 1431 O O . THR A 1 188 ? 17.779 4.416 -16.572 1.00 81.50 188 THR A O 1
ATOM 1434 N N . ILE A 1 189 ? 16.280 3.629 -15.088 1.00 84.81 189 ILE A N 1
ATOM 1435 C CA . ILE A 1 189 ? 15.215 4.600 -15.332 1.00 84.81 189 ILE A CA 1
ATOM 1436 C C . ILE A 1 189 ? 14.794 5.162 -13.978 1.00 84.81 189 ILE A C 1
ATOM 1438 O O . ILE A 1 189 ? 14.258 4.431 -13.149 1.00 84.81 189 ILE A O 1
ATOM 1442 N N . LEU A 1 190 ? 15.011 6.454 -13.764 1.00 84.94 190 LEU A N 1
ATOM 1443 C CA . LEU A 1 190 ? 14.584 7.152 -12.554 1.00 84.94 190 LEU A CA 1
ATOM 1444 C C . LEU A 1 190 ? 13.263 7.875 -12.802 1.00 84.94 190 LEU A C 1
ATOM 1446 O O . LEU A 1 190 ? 13.039 8.419 -13.888 1.00 84.94 190 LEU A O 1
ATOM 1450 N N . LEU A 1 191 ? 12.398 7.903 -11.795 1.00 83.38 191 LEU A N 1
ATOM 1451 C CA . LEU A 1 191 ? 11.078 8.514 -11.862 1.00 83.38 191 LEU A CA 1
ATOM 1452 C C . LEU A 1 191 ? 11.001 9.657 -10.859 1.00 83.38 191 LEU A C 1
ATOM 1454 O O . LEU A 1 191 ? 11.242 9.467 -9.678 1.00 83.38 191 LEU A O 1
ATOM 1458 N N . GLY A 1 192 ? 10.726 10.869 -11.339 1.00 68.75 192 GLY A N 1
ATOM 1459 C CA . GLY A 1 192 ? 10.652 12.056 -10.475 1.00 68.75 192 GLY A CA 1
ATOM 1460 C C . GLY A 1 192 ? 11.990 12.550 -9.894 1.00 68.75 192 GLY A C 1
ATOM 1461 O O . GLY A 1 192 ? 12.023 13.654 -9.356 1.00 68.75 192 GLY A O 1
ATOM 1462 N N . ASP A 1 193 ? 13.086 11.798 -10.044 1.00 65.62 193 ASP A N 1
ATOM 1463 C CA . ASP A 1 193 ? 14.391 12.106 -9.445 1.00 65.62 193 ASP A CA 1
ATOM 1464 C C . ASP A 1 193 ? 15.327 12.929 -10.365 1.00 65.62 193 ASP A C 1
ATOM 1466 O O . ASP A 1 193 ? 15.313 12.828 -11.597 1.00 65.62 193 ASP A O 1
ATOM 1470 N N . ALA A 1 194 ? 16.171 13.746 -9.732 1.00 58.50 194 ALA A N 1
ATOM 1471 C CA . ALA A 1 194 ? 17.163 14.640 -10.314 1.00 58.50 194 ALA A CA 1
ATOM 1472 C C . ALA A 1 194 ? 18.615 14.158 -10.131 1.00 58.50 194 ALA A C 1
ATOM 1474 O O . ALA A 1 194 ? 19.528 14.948 -10.397 1.00 58.50 194 ALA A O 1
ATOM 1475 N N . LEU A 1 195 ? 18.860 12.914 -9.685 1.00 63.84 195 LEU A N 1
ATOM 1476 C CA . LEU A 1 195 ? 20.223 12.376 -9.584 1.00 63.84 195 LEU A CA 1
ATOM 1477 C C . LEU A 1 195 ? 20.981 12.607 -10.894 1.00 63.84 195 LEU A C 1
ATOM 1479 O O . LEU A 1 195 ? 20.613 12.106 -11.960 1.00 63.84 195 LEU A O 1
ATOM 1483 N N . THR A 1 196 ? 22.033 13.418 -10.808 1.00 60.47 196 THR A N 1
ATOM 1484 C CA . THR A 1 196 ? 22.861 13.805 -11.952 1.00 60.47 196 THR A CA 1
ATOM 1485 C C . THR A 1 196 ? 23.870 12.726 -12.317 1.00 60.47 196 THR A C 1
ATOM 1487 O O . THR A 1 196 ? 24.301 12.703 -13.465 1.00 60.47 196 THR A O 1
ATOM 1490 N N . ASN A 1 197 ? 24.202 11.837 -11.374 1.00 70.56 197 ASN A N 1
ATOM 1491 C CA . ASN A 1 197 ? 25.107 10.713 -11.569 1.00 70.56 197 ASN A CA 1
ATOM 1492 C C . ASN A 1 197 ? 24.493 9.428 -10.989 1.00 70.56 197 ASN A C 1
ATOM 1494 O O . ASN A 1 197 ? 24.098 9.411 -9.823 1.00 70.56 197 ASN A O 1
ATOM 1498 N N . VAL A 1 198 ? 24.404 8.383 -11.809 1.00 80.62 198 VAL A N 1
ATOM 1499 C CA . VAL A 1 198 ? 23.862 7.069 -11.446 1.00 80.62 198 VAL A CA 1
ATOM 1500 C C . VAL A 1 198 ? 25.040 6.109 -11.278 1.00 80.62 198 VAL A C 1
ATOM 1502 O O . VAL A 1 198 ? 25.818 5.976 -12.219 1.00 80.62 198 VAL A O 1
ATOM 1505 N N . PRO A 1 199 ? 25.189 5.423 -10.129 1.00 80.75 199 PRO A N 1
ATOM 1506 C CA . PRO A 1 199 ? 26.283 4.473 -9.936 1.00 80.75 199 PRO A CA 1
ATOM 1507 C C . PRO A 1 199 ? 26.257 3.367 -10.995 1.00 80.75 199 PRO A C 1
ATOM 1509 O O . PRO A 1 199 ? 25.194 2.804 -11.234 1.00 80.75 199 PRO A O 1
ATOM 1512 N N . ALA A 1 200 ? 27.405 3.024 -11.576 1.00 79.88 200 ALA A N 1
ATOM 1513 C CA . ALA A 1 200 ? 27.526 1.890 -12.496 1.00 79.88 200 ALA A CA 1
ATOM 1514 C C . ALA A 1 200 ? 27.611 0.533 -11.762 1.00 79.88 200 ALA A C 1
ATOM 1516 O O . ALA A 1 200 ? 27.211 -0.500 -12.284 1.00 79.88 200 ALA A O 1
ATOM 1517 N N . GLU A 1 201 ? 28.082 0.532 -10.511 1.00 83.50 201 GLU A N 1
ATOM 1518 C CA . GLU A 1 201 ? 28.234 -0.680 -9.703 1.00 83.50 201 GLU A CA 1
ATOM 1519 C C . GLU A 1 201 ? 26.932 -1.060 -8.982 1.00 83.50 201 GLU A C 1
ATOM 1521 O O . GLU A 1 201 ? 26.340 -0.248 -8.259 1.00 83.50 201 GLU A O 1
ATOM 1526 N N . ASN A 1 202 ? 26.528 -2.329 -9.096 1.00 83.81 202 ASN A N 1
ATOM 1527 C CA . ASN A 1 202 ? 25.406 -2.862 -8.332 1.00 83.81 202 ASN A CA 1
ATOM 1528 C C . ASN A 1 202 ? 25.688 -2.843 -6.826 1.00 83.81 202 ASN A C 1
ATOM 1530 O O . ASN A 1 202 ? 26.730 -3.295 -6.348 1.00 83.81 202 ASN A O 1
ATOM 1534 N N . THR A 1 203 ? 24.684 -2.434 -6.057 1.00 82.69 203 THR A N 1
ATOM 1535 C CA . THR A 1 203 ? 24.639 -2.617 -4.602 1.00 82.69 203 THR A CA 1
ATOM 1536 C C . THR A 1 203 ? 23.360 -3.348 -4.202 1.00 82.69 203 THR A C 1
ATOM 1538 O O . THR A 1 203 ? 22.402 -3.418 -4.974 1.00 82.69 203 THR A O 1
ATOM 1541 N N . GLU A 1 204 ? 23.352 -3.955 -3.013 1.00 80.19 204 GLU A N 1
ATOM 1542 C CA . GLU A 1 204 ? 22.169 -4.660 -2.512 1.00 80.19 204 GLU A CA 1
ATOM 1543 C C . GLU A 1 204 ? 20.975 -3.700 -2.387 1.00 80.19 204 GLU A C 1
ATOM 1545 O O . GLU A 1 204 ? 21.093 -2.601 -1.844 1.00 80.19 204 GLU A O 1
ATOM 1550 N N . LEU A 1 205 ? 19.813 -4.132 -2.884 1.00 73.50 205 LEU A N 1
ATOM 1551 C CA . LEU A 1 205 ? 18.551 -3.411 -2.733 1.00 73.50 205 LEU A CA 1
ATOM 1552 C C . LEU A 1 205 ? 17.803 -3.906 -1.478 1.00 73.50 205 LEU A C 1
ATOM 1554 O O . LEU A 1 205 ? 17.786 -5.115 -1.228 1.00 73.50 205 LEU A O 1
ATOM 1558 N N . PRO A 1 206 ? 17.132 -3.014 -0.719 1.00 74.50 206 PRO A N 1
ATOM 1559 C CA . PRO A 1 206 ? 16.988 -1.576 -0.969 1.00 74.50 206 PRO A CA 1
ATOM 1560 C C . PRO A 1 206 ? 18.244 -0.769 -0.588 1.00 74.50 206 PRO A C 1
ATOM 1562 O O . PRO A 1 206 ? 18.886 -1.049 0.423 1.00 74.50 206 PRO A O 1
ATOM 1565 N N . THR A 1 207 ? 18.553 0.277 -1.362 1.00 73.31 207 THR A N 1
ATOM 1566 C CA . THR A 1 207 ? 19.658 1.216 -1.099 1.00 73.31 207 THR A CA 1
ATOM 1567 C C . THR A 1 207 ? 19.164 2.659 -1.159 1.00 73.31 207 THR A C 1
ATOM 1569 O O . THR A 1 207 ? 18.274 2.973 -1.938 1.00 73.31 207 THR A O 1
ATOM 1572 N N . ALA A 1 208 ? 19.776 3.554 -0.376 1.00 77.38 208 ALA A N 1
ATOM 1573 C CA . ALA A 1 208 ? 19.497 4.993 -0.424 1.00 77.38 208 ALA A CA 1
ATOM 1574 C C . ALA A 1 208 ? 20.027 5.675 -1.703 1.00 77.38 208 ALA A C 1
ATOM 1576 O O . ALA A 1 208 ? 19.852 6.879 -1.869 1.00 77.38 208 ALA A O 1
ATOM 1577 N N . ALA A 1 209 ? 20.706 4.927 -2.581 1.00 74.75 209 ALA A N 1
ATOM 1578 C CA . ALA A 1 209 ? 21.155 5.418 -3.881 1.00 74.75 209 ALA A CA 1
ATOM 1579 C C . ALA A 1 209 ? 19.998 5.671 -4.860 1.00 74.75 209 ALA A C 1
ATOM 1581 O O . ALA A 1 209 ? 20.193 6.396 -5.830 1.00 74.75 209 ALA A O 1
ATOM 1582 N N . PHE A 1 210 ? 18.821 5.088 -4.610 1.00 78.44 210 PHE A N 1
ATOM 1583 C CA . PHE A 1 210 ? 17.641 5.238 -5.452 1.00 78.44 210 PHE A CA 1
ATOM 1584 C C . PHE A 1 210 ? 16.394 5.454 -4.599 1.00 78.44 210 PHE A C 1
ATOM 1586 O O . PHE A 1 210 ? 16.214 4.767 -3.595 1.00 78.44 210 PHE A O 1
ATOM 1593 N N . ASP A 1 211 ? 15.535 6.376 -5.031 1.00 79.81 211 ASP A N 1
ATOM 1594 C CA . ASP A 1 211 ? 14.178 6.533 -4.502 1.00 79.81 211 ASP A CA 1
ATOM 1595 C C . ASP A 1 211 ? 13.202 5.722 -5.376 1.00 79.81 211 ASP A C 1
ATOM 1597 O O . ASP A 1 211 ? 13.014 4.520 -5.170 1.00 79.81 211 ASP A O 1
ATOM 1601 N N . HIS A 1 212 ? 12.705 6.320 -6.464 1.00 81.00 212 HIS A N 1
ATOM 1602 C CA . HIS A 1 212 ? 11.883 5.647 -7.472 1.00 81.00 212 HIS A CA 1
ATOM 1603 C C . HIS A 1 212 ? 12.711 5.297 -8.708 1.00 81.00 212 HIS A C 1
ATOM 1605 O O . HIS A 1 212 ? 12.912 6.123 -9.602 1.00 81.00 212 HIS A O 1
ATOM 1611 N N . ALA A 1 213 ? 13.186 4.054 -8.777 1.00 80.75 213 ALA A N 1
ATOM 1612 C CA . ALA A 1 213 ? 13.992 3.580 -9.896 1.00 80.75 213 ALA A CA 1
ATOM 1613 C C . ALA A 1 213 ? 13.523 2.229 -10.437 1.00 80.75 213 ALA A C 1
ATOM 1615 O O . ALA A 1 213 ? 13.098 1.337 -9.702 1.00 80.75 213 ALA A O 1
ATOM 1616 N N . ILE A 1 214 ? 13.677 2.069 -11.747 1.00 80.50 214 ILE A N 1
ATOM 1617 C CA . ILE A 1 214 ? 13.605 0.794 -12.444 1.00 80.50 214 ILE A CA 1
ATOM 1618 C C . ILE A 1 214 ? 15.011 0.502 -12.962 1.00 80.50 214 ILE A C 1
ATOM 1620 O O . ILE A 1 214 ? 15.639 1.354 -13.587 1.00 80.50 214 ILE A O 1
ATOM 1624 N N . LEU A 1 215 ? 15.511 -0.702 -12.693 1.00 78.44 215 LEU A N 1
ATOM 1625 C CA . LEU A 1 215 ? 16.918 -1.070 -12.875 1.00 78.44 215 LEU A CA 1
ATOM 1626 C C . LEU A 1 215 ? 17.053 -2.277 -13.835 1.00 78.44 215 LEU A C 1
ATOM 1628 O O . LEU A 1 215 ? 17.506 -3.332 -13.390 1.00 78.44 215 LEU A O 1
ATOM 1632 N N . PRO A 1 216 ? 16.609 -2.208 -15.115 1.00 70.25 216 PRO A N 1
ATOM 1633 C CA . PRO A 1 216 ? 16.578 -3.391 -15.982 1.00 70.25 216 PRO A CA 1
ATOM 1634 C C . PRO A 1 216 ? 17.965 -3.965 -16.295 1.00 70.25 216 PRO A C 1
ATOM 1636 O O . PRO A 1 216 ? 18.089 -5.179 -16.440 1.00 70.25 216 PRO A O 1
ATOM 1639 N N . PHE A 1 217 ? 18.978 -3.093 -16.395 1.00 73.19 217 PHE A N 1
ATOM 1640 C CA . PHE A 1 217 ? 20.366 -3.425 -16.755 1.00 73.19 217 PHE A CA 1
ATOM 1641 C C . PHE A 1 217 ? 21.360 -2.639 -15.920 1.00 73.19 217 PHE A C 1
ATOM 1643 O O . PHE A 1 217 ? 22.346 -2.186 -16.478 1.00 73.19 217 PHE A O 1
ATOM 1650 N N . TRP A 1 218 ? 21.059 -2.398 -14.641 1.00 81.12 218 TRP A N 1
ATOM 1651 C CA . TRP A 1 218 ? 21.924 -1.594 -13.779 1.00 81.12 218 TRP A CA 1
ATOM 1652 C C . TRP A 1 218 ? 23.350 -2.153 -13.782 1.00 81.12 218 TRP A C 1
ATOM 1654 O O . TRP A 1 218 ? 23.611 -3.152 -13.122 1.00 81.12 218 TRP A O 1
ATOM 1664 N N . ASP A 1 219 ? 24.197 -1.564 -14.612 1.00 81.00 219 ASP A N 1
ATOM 1665 C CA . ASP A 1 219 ? 25.508 -2.058 -15.025 1.00 81.00 219 ASP A CA 1
ATOM 1666 C C . ASP A 1 219 ? 26.194 -0.942 -15.826 1.00 81.00 219 ASP A C 1
ATOM 1668 O O . ASP A 1 219 ? 25.528 -0.020 -16.301 1.00 81.00 219 ASP A O 1
ATOM 1672 N N . ASP A 1 220 ? 27.507 -1.034 -15.990 1.00 78.94 220 ASP A N 1
ATOM 1673 C CA . ASP A 1 220 ? 28.338 -0.066 -16.709 1.00 78.94 220 ASP A CA 1
ATOM 1674 C C . ASP A 1 220 ? 28.239 -0.284 -18.228 1.00 78.94 220 ASP A C 1
ATOM 1676 O O . ASP A 1 220 ? 29.055 -0.979 -18.840 1.00 78.94 220 ASP A O 1
ATOM 1680 N N . LEU A 1 221 ? 27.158 0.207 -18.841 1.00 74.12 221 LEU A N 1
ATOM 1681 C CA . LEU A 1 221 ? 26.940 0.047 -20.279 1.00 74.12 221 LEU A CA 1
ATOM 1682 C C . LEU A 1 221 ? 27.757 1.112 -21.018 1.00 74.12 221 LEU A C 1
ATOM 1684 O O . LEU A 1 221 ? 27.303 2.233 -21.207 1.00 74.12 221 LEU A O 1
ATOM 1688 N N . ASP A 1 222 ? 28.971 0.756 -21.408 1.00 67.19 222 ASP A N 1
ATOM 1689 C CA . ASP A 1 222 ? 29.974 1.640 -22.006 1.00 67.19 222 ASP A CA 1
ATOM 1690 C C . ASP A 1 222 ? 29.568 2.251 -23.383 1.00 67.19 222 ASP A C 1
ATOM 1692 O O . ASP A 1 222 ? 28.606 1.824 -24.036 1.00 67.19 222 ASP A O 1
ATOM 1696 N N . ASP A 1 223 ? 30.242 3.330 -23.817 1.00 59.16 223 ASP A N 1
ATOM 1697 C CA . ASP A 1 223 ? 29.888 4.122 -25.016 1.00 59.16 223 ASP A CA 1
ATOM 1698 C C . ASP A 1 223 ? 30.612 3.697 -26.305 1.00 59.16 223 ASP A C 1
ATOM 1700 O O . ASP A 1 223 ? 30.405 4.268 -27.385 1.00 59.16 223 ASP A O 1
ATOM 1704 N N . GLU A 1 224 ? 31.417 2.639 -26.231 1.00 59.59 224 GLU A N 1
ATOM 1705 C CA . GLU A 1 224 ? 32.352 2.260 -27.280 1.00 59.59 224 GLU A CA 1
ATOM 1706 C C . GLU A 1 224 ? 31.643 1.749 -28.536 1.00 59.59 224 GLU A C 1
ATOM 1708 O O . GLU A 1 224 ? 32.187 1.875 -29.638 1.00 59.59 224 GLU A O 1
ATOM 1713 N N . THR A 1 225 ? 30.413 1.231 -28.410 1.00 61.16 225 THR A N 1
ATOM 1714 C CA . THR A 1 225 ? 29.543 0.905 -29.552 1.00 61.16 225 THR A CA 1
ATOM 1715 C C . THR A 1 225 ? 28.068 0.770 -29.149 1.00 61.16 225 THR A C 1
ATOM 1717 O O . THR A 1 225 ? 27.684 -0.242 -28.575 1.00 61.16 225 THR A O 1
ATOM 1720 N N . GLY A 1 226 ? 27.180 1.693 -29.544 1.00 68.44 226 GLY A N 1
ATOM 1721 C CA . GLY A 1 226 ? 25.739 1.475 -29.350 1.00 68.44 226 GLY A CA 1
ATOM 1722 C C . GLY A 1 226 ? 24.866 2.716 -29.207 1.00 68.44 226 GLY A C 1
ATOM 1723 O O . GLY A 1 226 ? 25.313 3.835 -29.437 1.00 68.44 226 GLY A O 1
ATOM 1724 N N . ASN A 1 227 ? 23.588 2.510 -28.873 1.00 74.88 227 ASN A N 1
ATOM 1725 C CA . ASN A 1 227 ? 22.675 3.586 -28.476 1.00 74.88 227 ASN A CA 1
ATOM 1726 C C . ASN A 1 227 ? 21.542 3.062 -27.580 1.00 74.88 227 ASN A C 1
ATOM 1728 O O . ASN A 1 227 ? 21.088 1.922 -27.725 1.00 74.88 227 ASN A O 1
ATOM 1732 N N . VAL A 1 228 ? 21.044 3.936 -26.706 1.00 79.12 228 VAL A N 1
ATOM 1733 C CA . VAL A 1 228 ? 19.840 3.719 -25.901 1.00 79.12 228 VAL A CA 1
ATOM 1734 C C . VAL A 1 228 ? 18.635 4.262 -26.664 1.00 79.12 228 VAL A C 1
ATOM 1736 O O . VAL A 1 228 ? 18.571 5.455 -26.971 1.00 79.12 228 VAL A O 1
ATOM 1739 N N . TYR A 1 229 ? 17.660 3.401 -26.947 1.00 78.62 229 TYR A N 1
ATOM 1740 C CA . TYR A 1 229 ? 16.418 3.774 -27.618 1.00 78.62 229 TYR A CA 1
ATOM 1741 C C . TYR A 1 229 ? 15.244 3.724 -26.653 1.00 78.62 229 TYR A C 1
ATOM 1743 O O . TYR A 1 229 ? 15.043 2.733 -25.948 1.00 78.62 229 TYR A O 1
ATOM 1751 N N . ILE A 1 230 ? 14.415 4.766 -26.692 1.00 79.12 230 ILE A N 1
ATOM 1752 C CA . ILE A 1 230 ? 13.139 4.797 -25.982 1.00 79.12 230 ILE A CA 1
ATOM 1753 C C . ILE A 1 230 ? 11.964 4.664 -26.950 1.00 79.12 230 ILE A C 1
ATOM 1755 O O . ILE A 1 230 ? 11.877 5.369 -27.958 1.00 79.12 230 ILE A O 1
ATOM 1759 N N . GLY A 1 231 ? 11.027 3.781 -26.614 1.00 74.50 231 GLY A N 1
ATOM 1760 C CA . GLY A 1 231 ? 9.728 3.687 -27.263 1.00 74.50 231 GLY A CA 1
ATOM 1761 C C . GLY A 1 231 ? 8.613 3.485 -26.243 1.00 74.50 231 GLY A C 1
ATOM 1762 O O . GLY A 1 231 ? 8.818 2.982 -25.138 1.00 74.50 231 GLY A O 1
ATOM 1763 N N . THR A 1 232 ? 7.404 3.889 -26.619 1.00 70.75 232 THR A N 1
ATOM 1764 C CA . THR A 1 232 ? 6.202 3.619 -25.826 1.00 70.75 232 THR A CA 1
ATOM 1765 C C . THR A 1 232 ? 5.264 2.749 -26.635 1.00 70.75 232 THR A C 1
ATOM 1767 O O . THR A 1 232 ? 5.101 2.950 -27.839 1.00 70.75 232 THR A O 1
ATOM 1770 N N . TYR A 1 233 ? 4.650 1.775 -25.973 1.00 62.66 233 TYR A N 1
ATOM 1771 C CA . TYR A 1 233 ? 3.687 0.887 -26.604 1.00 62.66 233 TYR A CA 1
ATOM 1772 C C . TYR A 1 233 ? 2.417 0.829 -25.778 1.00 62.66 233 TYR A C 1
ATOM 1774 O O . TYR A 1 233 ? 2.436 0.723 -24.551 1.00 62.66 233 TYR A O 1
ATOM 1782 N N . THR A 1 234 ? 1.290 0.860 -26.478 1.00 53.06 234 THR A N 1
ATOM 1783 C CA . THR A 1 234 ? -0.001 0.552 -25.881 1.00 53.06 234 THR A CA 1
ATOM 1784 C C . THR A 1 234 ? -0.282 -0.923 -26.101 1.00 53.06 234 THR A C 1
ATOM 1786 O O . THR A 1 234 ? -0.538 -1.349 -27.227 1.00 53.06 234 THR A O 1
ATOM 1789 N N . TYR A 1 235 ? -0.270 -1.696 -25.022 1.00 48.47 235 TYR A N 1
ATOM 1790 C CA . TYR A 1 235 ? -0.734 -3.073 -25.050 1.00 48.47 235 TYR A CA 1
ATOM 1791 C C . TYR A 1 235 ? -2.167 -3.138 -24.545 1.00 48.47 235 TYR A C 1
ATOM 1793 O O . TYR A 1 235 ? -2.531 -2.552 -23.529 1.00 48.47 235 TYR A O 1
ATOM 1801 N N . THR A 1 236 ? -2.999 -3.869 -25.278 1.00 41.34 236 THR A N 1
ATOM 1802 C CA . THR A 1 236 ? -4.251 -4.384 -24.730 1.00 41.34 236 THR A CA 1
ATOM 1803 C C . THR A 1 236 ? -3.981 -5.846 -24.434 1.00 41.34 236 THR A C 1
ATOM 1805 O O . THR A 1 236 ? -3.748 -6.605 -25.373 1.00 41.34 236 THR A O 1
ATOM 1808 N N . LEU A 1 237 ? -3.959 -6.239 -23.160 1.00 41.34 237 LEU A N 1
ATOM 1809 C CA . LEU A 1 237 ? -3.829 -7.650 -22.803 1.00 41.34 237 LEU A CA 1
ATOM 1810 C C . LEU A 1 237 ? -4.993 -8.412 -23.459 1.00 41.34 237 LEU A C 1
ATOM 1812 O O . LEU A 1 237 ? -6.168 -8.176 -23.161 1.00 41.34 237 LEU A O 1
ATOM 1816 N N . ALA A 1 238 ? -4.667 -9.262 -24.436 1.00 35.12 238 ALA A N 1
ATOM 1817 C CA . ALA A 1 238 ? -5.617 -10.124 -25.127 1.00 35.12 238 ALA A CA 1
ATOM 1818 C C . ALA A 1 238 ? -5.907 -11.320 -24.220 1.00 35.12 238 ALA A C 1
ATOM 1820 O O . ALA A 1 238 ? -5.330 -12.393 -24.344 1.00 35.12 238 ALA A O 1
ATOM 1821 N N . GLY A 1 239 ? -6.765 -11.067 -23.246 1.00 37.31 239 GLY A N 1
ATOM 1822 C CA . GLY A 1 239 ? -6.964 -11.924 -22.097 1.00 37.31 239 GLY A CA 1
ATOM 1823 C C . GLY A 1 239 ? -7.011 -11.000 -20.906 1.00 37.31 239 GLY A C 1
ATOM 1824 O O . GLY A 1 239 ? -5.983 -10.475 -20.486 1.00 37.31 239 GLY A O 1
ATOM 1825 N N . GLY A 1 240 ? -8.216 -10.771 -20.383 1.00 35.53 240 GLY A N 1
ATOM 1826 C CA . GLY A 1 240 ? -8.309 -10.322 -19.003 1.00 35.53 240 GLY A CA 1
ATOM 1827 C C . GLY A 1 240 ? -7.410 -11.215 -18.153 1.00 35.53 240 GLY A C 1
ATOM 1828 O O . GLY A 1 240 ? -7.189 -12.382 -18.498 1.00 35.53 240 GLY A O 1
ATOM 1829 N N . ILE A 1 241 ? -6.874 -10.652 -17.073 1.00 35.47 241 ILE A N 1
ATOM 1830 C CA . ILE A 1 241 ? -6.285 -11.437 -15.986 1.00 35.47 241 ILE A CA 1
ATOM 1831 C C . ILE A 1 241 ? -7.152 -12.698 -15.827 1.00 35.47 241 ILE A C 1
ATOM 1833 O O . ILE A 1 241 ? -8.376 -12.533 -15.794 1.00 35.47 241 ILE A O 1
ATOM 1837 N N . PRO A 1 242 ? -6.580 -13.920 -15.849 1.00 29.67 242 PRO A N 1
ATOM 1838 C CA . PRO A 1 242 ? -7.364 -15.147 -15.875 1.00 29.67 242 PRO A CA 1
ATOM 1839 C C . PRO A 1 242 ? -8.510 -15.052 -14.871 1.00 29.67 242 PRO A C 1
ATOM 1841 O O . PRO A 1 242 ? -8.258 -14.727 -13.715 1.00 29.67 242 PRO A O 1
ATOM 1844 N N . ASP A 1 243 ? -9.745 -15.344 -15.292 1.00 36.12 243 ASP A N 1
ATOM 1845 C CA . ASP A 1 243 ? -10.947 -15.358 -14.431 1.00 36.12 243 ASP A CA 1
ATOM 1846 C C . ASP A 1 243 ? -10.778 -16.270 -13.193 1.00 36.12 243 ASP A C 1
ATOM 1848 O O . ASP A 1 243 ? -11.585 -16.249 -12.276 1.00 36.12 243 ASP A O 1
ATOM 1852 N N . SER A 1 244 ? -9.696 -17.052 -13.099 1.00 33.69 244 SER A N 1
ATOM 1853 C CA . SER A 1 244 ? -9.286 -17.721 -11.862 1.00 33.69 244 SER A CA 1
ATOM 1854 C C . SER A 1 244 ? -8.765 -16.773 -10.768 1.00 33.69 244 SER A C 1
ATOM 1856 O O . SER A 1 244 ? -8.536 -17.239 -9.656 1.00 33.69 244 SER A O 1
ATOM 1858 N N . LEU A 1 245 ? -8.564 -15.479 -11.056 1.00 32.34 245 LEU A N 1
ATOM 1859 C CA . LEU A 1 245 ? -8.319 -14.426 -10.060 1.00 32.34 245 LEU A CA 1
ATOM 1860 C C . LEU A 1 245 ? -9.615 -13.776 -9.544 1.00 32.34 245 LEU A C 1
ATOM 1862 O O . LEU A 1 245 ? -9.558 -13.017 -8.582 1.00 32.34 245 LEU A O 1
ATOM 1866 N N . PHE A 1 246 ? -10.766 -14.112 -10.133 1.00 32.81 246 PHE A N 1
ATOM 1867 C CA . PHE A 1 246 ? -12.097 -13.723 -9.667 1.00 32.81 246 PHE A CA 1
ATOM 1868 C C . PHE A 1 246 ? -13.056 -14.913 -9.845 1.00 32.81 246 PHE A C 1
ATOM 1870 O O . PHE A 1 246 ? -13.839 -14.963 -10.788 1.00 32.81 246 PHE A O 1
ATOM 1877 N N . ALA A 1 247 ? -12.986 -15.913 -8.964 1.00 21.53 247 ALA A N 1
ATOM 1878 C CA . ALA A 1 247 ? -14.054 -16.913 -8.879 1.00 21.53 247 ALA A CA 1
ATOM 1879 C C . ALA A 1 247 ? -15.211 -16.354 -8.010 1.00 21.53 247 ALA A C 1
ATOM 1881 O O . ALA A 1 247 ? -14.937 -15.538 -7.133 1.00 21.53 247 ALA A O 1
ATOM 1882 N N . PRO A 1 248 ? -16.468 -16.754 -8.293 1.00 32.81 248 PRO A N 1
ATOM 1883 C CA . PRO A 1 248 ? -17.693 -15.935 -8.249 1.00 32.81 248 PRO A CA 1
ATOM 1884 C C . PRO A 1 248 ? -18.117 -15.368 -6.893 1.00 32.81 248 PRO A C 1
ATOM 1886 O O . PRO A 1 248 ? -17.846 -16.015 -5.859 1.00 32.81 248 PRO A O 1
#

Foldseek 3Di:
DDFDWFWFKFKWWDFPDPDTDGDGDGFDPPPPPVPCPDQQKHKDKAKDQDQPDGDPHNDDDDAAFRKMKIKIKMFGQFQAWWFFKWKAKPVPGTPDGRDGDGHHHGGMDMDMDIDGGRDDDDMDMDMDIHGPPDVDPPPDPCVDDDDCPPPFDWPLAAFQGKDKDFAPDWDDHPPDTGRIWMDTLQQKIAGPDDPSGQDQDDDDPPDPSHDGMDRTRNHRNHRPGITMGIDIDTDRPPDDPPCVSPDD

Radius of gyration: 24.73 Å; chains: 1; bounding box: 59×32×68 Å